Protein AF-A0A6A6KP51-F1 (afdb_monomer_lite)

Sequence (217 aa):
MGTLPYLYSFKAHRSICTELMKLVDRIGRVFPEIEAARPRCASGIQALCLLNGTIEKARQILRYCCESSKLYLVITGDVIISRCQRSRNNFEQSLGQIQTMVPTMLAAEISQIIDDLNAATFMLDSSDEEAVAAPRLHITSPKAILIEKRSIKKLLDKVGDTDPTKKKILKYFLYLLKKYGDLIMEEQIENPKAEHEGSVARTTLPILLYIANLLKK

Radius of gyration: 22.18 Å; chains: 1; bounding box: 58×43×57 Å

Organism: Hevea brasiliensis (NCBI:txid3981)

pLDDT: mean 79.37, std 20.01, range [30.84, 98.19]

Foldseek 3Di:
DPPPPDPLPFLDLCLLLVLLVVLLNLLVVLLVVLVVQCLPDPLSVVLSVLLVVLSVQSVVLSVCRRLAFSLVCLLCLVVSLVSSLVSLVSLLVSLVSSLVRGDVVSNVSSVVSNVSSVVRDRDDDCVSVDDQVQVVSPCLDLVSLVVNLVSLVVVLVVCPPVDVPSNVVSVVSNVLSVVQVCVSVVVVVPDDDDDDDDDDPDPDRPSSVVSSVVSVD

Secondary structure (DSSP, 8-state):
----------SS-HHHHHHHHHHHHHHHHHHHHHHHH---SHHHHHHHHHHHHHHHHHHHHHHHHHHS-HHHHHHTHHHHHHHHHHHHHHHHHHHHHHHTTS-HHHHHHHHHHHHHHHH------GGGTSS-HHHHT---SHHHHHHHHHHHHHHHHHHTTS-HHHHHHHHHHHHHHHHTTTHHHHHHHS---------------HHHHHHHHHTT-

Structure (mmCIF, N/CA/C/O backbone):
data_AF-A0A6A6KP51-F1
#
_entry.id   AF-A0A6A6KP51-F1
#
loop_
_atom_site.group_PDB
_atom_site.id
_atom_site.type_symbol
_atom_site.label_atom_id
_atom_site.label_alt_id
_atom_site.label_comp_id
_atom_site.label_asym_id
_atom_site.label_entity_id
_atom_site.label_seq_id
_atom_site.pdbx_PDB_ins_code
_atom_site.Cartn_x
_atom_site.Cartn_y
_atom_site.Cartn_z
_atom_site.occupancy
_atom_site.B_iso_or_equiv
_atom_site.auth_seq_id
_atom_site.auth_comp_id
_atom_site.auth_asym_id
_atom_site.auth_atom_id
_atom_site.pdbx_PDB_model_num
ATOM 1 N N . MET A 1 1 ? 20.262 -7.664 -2.019 1.00 35.50 1 MET A N 1
ATOM 2 C CA . MET A 1 1 ? 19.610 -8.849 -1.419 1.00 35.50 1 MET A CA 1
ATOM 3 C C . MET A 1 1 ? 18.601 -8.390 -0.387 1.00 35.50 1 MET A C 1
ATOM 5 O O . MET A 1 1 ? 18.967 -7.692 0.546 1.00 35.50 1 MET A O 1
ATOM 9 N N . GLY A 1 2 ? 17.343 -8.752 -0.597 1.00 37.47 2 GLY A N 1
ATOM 10 C CA . GLY A 1 2 ? 16.220 -8.445 0.279 1.00 37.47 2 GLY A CA 1
ATOM 11 C C . GLY A 1 2 ? 14.986 -9.122 -0.296 1.00 37.47 2 GLY A C 1
ATOM 12 O O . GLY A 1 2 ? 14.074 -8.452 -0.766 1.00 37.47 2 GLY A O 1
ATOM 13 N N . THR A 1 3 ? 15.003 -10.455 -0.357 1.00 38.66 3 THR A N 1
ATOM 14 C CA . THR A 1 3 ? 13.766 -11.233 -0.459 1.00 38.66 3 THR A CA 1
ATOM 15 C C . THR A 1 3 ? 12.881 -10.780 0.690 1.00 38.66 3 THR A C 1
ATOM 17 O O . THR A 1 3 ? 13.350 -10.747 1.819 1.00 38.66 3 THR A O 1
ATOM 20 N N . LEU A 1 4 ? 11.660 -10.335 0.400 1.00 43.16 4 LEU A N 1
ATOM 21 C CA . LEU A 1 4 ? 10.717 -9.778 1.368 1.00 43.16 4 LEU A CA 1
ATOM 22 C C . LEU A 1 4 ? 9.972 -10.964 2.007 1.00 43.16 4 LEU A C 1
ATOM 24 O O . LEU A 1 4 ? 9.004 -11.443 1.421 1.00 43.16 4 LEU A O 1
ATOM 28 N N . PRO A 1 5 ? 10.387 -11.512 3.168 1.00 46.78 5 PRO A N 1
ATOM 29 C CA . PRO A 1 5 ? 9.709 -12.633 3.785 1.00 46.78 5 PRO A CA 1
ATOM 30 C C . PRO A 1 5 ? 8.848 -12.021 4.885 1.00 46.78 5 PRO A C 1
ATOM 32 O O . PRO A 1 5 ? 9.126 -12.148 6.075 1.00 46.78 5 PRO A O 1
ATOM 35 N N . TYR A 1 6 ? 7.856 -11.235 4.488 1.00 49.50 6 TYR A N 1
ATOM 36 C CA . TYR A 1 6 ? 6.806 -10.842 5.407 1.00 49.50 6 TYR A CA 1
ATOM 37 C C . TYR A 1 6 ? 5.499 -11.170 4.718 1.00 49.50 6 TYR A C 1
ATOM 39 O O . TYR A 1 6 ? 5.037 -10.441 3.847 1.00 49.50 6 TYR A O 1
ATOM 47 N N . LEU A 1 7 ? 4.923 -12.309 5.104 1.00 55.25 7 LEU A N 1
ATOM 48 C CA . LEU A 1 7 ? 3.505 -12.562 4.915 1.00 55.25 7 LEU A CA 1
ATOM 49 C C . LEU A 1 7 ? 2.767 -11.415 5.607 1.00 55.25 7 LEU A C 1
ATOM 51 O O . LEU A 1 7 ? 2.548 -11.433 6.820 1.00 55.25 7 LEU A O 1
ATOM 55 N N . TYR A 1 8 ? 2.458 -10.366 4.850 1.00 62.47 8 TYR A N 1
ATOM 56 C CA . TYR A 1 8 ? 1.646 -9.274 5.340 1.00 62.47 8 TYR A CA 1
ATOM 57 C C . TYR A 1 8 ? 0.264 -9.845 5.674 1.00 62.47 8 TYR A C 1
ATOM 59 O O . TYR A 1 8 ? -0.546 -10.151 4.801 1.00 62.47 8 TYR A O 1
ATOM 67 N N . SER A 1 9 ? -0.009 -10.015 6.965 1.00 72.50 9 SER A N 1
ATOM 68 C CA . SER A 1 9 ? -1.354 -10.307 7.452 1.00 72.50 9 SER A CA 1
ATOM 69 C C . SER A 1 9 ? -2.109 -8.985 7.570 1.00 72.50 9 SER A C 1
ATOM 71 O O . SER A 1 9 ? -2.097 -8.344 8.625 1.00 72.50 9 SER A O 1
ATOM 73 N N . PHE A 1 10 ? -2.718 -8.531 6.473 1.00 76.19 10 PHE A N 1
ATOM 74 C CA . PHE A 1 10 ? -3.477 -7.279 6.449 1.00 76.19 10 PHE A CA 1
ATOM 75 C C . PHE A 1 10 ? -4.728 -7.374 7.329 1.00 76.19 10 PHE A C 1
ATOM 77 O O . PHE A 1 10 ? -5.531 -8.298 7.195 1.00 76.19 10 PHE A O 1
ATOM 84 N N . LYS A 1 11 ? -4.887 -6.414 8.249 1.00 73.06 11 LYS A N 1
ATOM 85 C CA . LYS A 1 11 ? -6.000 -6.390 9.216 1.00 73.06 11 LYS A CA 1
ATOM 86 C C . LYS A 1 11 ? -7.299 -5.835 8.623 1.00 73.06 11 LYS A C 1
ATOM 88 O O . LYS A 1 11 ? -8.372 -6.168 9.120 1.00 73.06 11 LYS A O 1
ATOM 93 N N . ALA A 1 12 ? -7.186 -4.979 7.610 1.00 74.88 12 ALA A N 1
ATOM 94 C CA . ALA A 1 12 ? -8.263 -4.346 6.847 1.00 74.88 12 ALA A CA 1
ATOM 95 C C . ALA A 1 12 ? -7.765 -4.081 5.413 1.00 74.88 12 ALA A C 1
ATOM 97 O O . ALA A 1 12 ? -6.558 -4.177 5.171 1.00 74.88 12 ALA A O 1
ATOM 98 N N . HIS A 1 13 ? -8.673 -3.750 4.487 1.00 79.81 13 HIS A N 1
ATOM 99 C CA . HIS A 1 13 ? -8.346 -3.369 3.100 1.00 79.81 13 HIS A CA 1
ATOM 100 C C . HIS A 1 13 ? -7.510 -4.419 2.356 1.00 79.81 13 HIS A C 1
ATOM 102 O O . HIS A 1 13 ? -6.554 -4.092 1.651 1.00 79.81 13 HIS A O 1
ATOM 108 N N . ARG A 1 14 ? -7.820 -5.707 2.570 1.00 82.88 14 ARG A N 1
ATOM 109 C CA . ARG A 1 14 ? -6.988 -6.826 2.101 1.00 82.88 14 ARG A CA 1
ATOM 110 C C . ARG A 1 14 ? -6.831 -6.833 0.583 1.00 82.88 14 ARG A C 1
ATOM 112 O O . ARG A 1 14 ? -5.722 -7.103 0.132 1.00 82.88 14 ARG A O 1
ATOM 119 N N . SER A 1 15 ? -7.892 -6.547 -0.172 1.00 85.19 15 SER A N 1
ATOM 120 C CA . SER A 1 15 ? -7.864 -6.480 -1.639 1.00 85.19 15 SER A CA 1
ATOM 121 C C . SER A 1 15 ? -6.833 -5.450 -2.110 1.00 85.19 15 SER A C 1
ATOM 123 O O . SER A 1 15 ? -5.801 -5.824 -2.665 1.00 85.19 15 SER A O 1
ATOM 125 N N . ILE A 1 16 ? -7.030 -4.182 -1.741 1.00 88.81 16 ILE A N 1
ATOM 126 C CA . ILE A 1 16 ? -6.136 -3.051 -2.048 1.00 88.81 16 ILE A CA 1
ATOM 127 C C . ILE A 1 16 ? -4.687 -3.346 -1.635 1.00 88.81 16 ILE A C 1
ATOM 129 O O . ILE A 1 16 ? -3.756 -3.135 -2.414 1.00 88.81 16 ILE A O 1
ATOM 133 N N . CYS A 1 17 ? -4.473 -3.830 -0.407 1.00 90.06 17 CYS A N 1
ATOM 134 C CA . CYS A 1 17 ? -3.125 -4.064 0.107 1.00 90.06 17 CYS A CA 1
ATOM 135 C C . CYS A 1 17 ? -2.423 -5.226 -0.605 1.00 90.06 17 CYS A C 1
ATOM 137 O O . CYS A 1 17 ? -1.216 -5.165 -0.833 1.00 90.06 17 CYS A O 1
ATOM 139 N N . THR A 1 18 ? -3.164 -6.273 -0.973 1.00 89.94 18 THR A N 1
ATOM 140 C CA . THR A 1 18 ? -2.618 -7.418 -1.710 1.00 89.94 18 THR A CA 1
ATOM 141 C C . THR A 1 18 ? -2.239 -7.014 -3.131 1.00 89.94 18 THR A C 1
ATOM 143 O O . THR A 1 18 ? -1.166 -7.393 -3.593 1.00 89.94 18 THR A O 1
ATOM 146 N N . GLU A 1 19 ? -3.064 -6.206 -3.799 1.00 92.19 19 GLU A N 1
ATOM 147 C CA . GLU A 1 19 ? -2.748 -5.690 -5.136 1.00 92.19 19 GLU A CA 1
ATOM 148 C C . GLU A 1 19 ? -1.506 -4.792 -5.121 1.00 92.19 19 GLU A C 1
ATOM 150 O O . GLU A 1 19 ? -0.565 -5.030 -5.881 1.00 92.19 19 GLU A O 1
ATOM 155 N N . LEU A 1 20 ? -1.417 -3.836 -4.185 1.00 94.38 20 LEU A N 1
ATOM 156 C CA . LEU A 1 20 ? -0.213 -3.007 -4.051 1.00 94.38 20 LEU A CA 1
ATOM 157 C C . LEU A 1 20 ? 1.032 -3.858 -3.750 1.00 94.38 20 LEU A C 1
ATOM 159 O O . LEU A 1 20 ? 2.098 -3.596 -4.300 1.00 94.38 20 LEU A O 1
ATOM 163 N N . MET A 1 21 ? 0.912 -4.878 -2.897 1.00 93.88 21 MET A N 1
ATOM 164 C CA . MET A 1 21 ? 2.021 -5.775 -2.558 1.00 93.88 21 MET A CA 1
ATOM 165 C C . MET A 1 21 ? 2.546 -6.527 -3.783 1.00 93.88 21 MET A C 1
ATOM 167 O O . MET A 1 21 ? 3.752 -6.516 -4.015 1.00 93.88 21 MET A O 1
ATOM 171 N N . LYS A 1 22 ? 1.662 -7.107 -4.607 1.00 93.56 22 LYS A N 1
ATOM 172 C CA . LYS A 1 22 ? 2.059 -7.804 -5.844 1.00 93.56 22 LYS A CA 1
ATOM 173 C C . LYS A 1 22 ? 2.843 -6.890 -6.785 1.00 93.56 22 LYS A C 1
ATOM 175 O O . LYS A 1 22 ? 3.882 -7.300 -7.302 1.00 93.56 22 LYS A O 1
ATOM 180 N N . LEU A 1 23 ? 2.369 -5.656 -6.973 1.00 94.81 23 LEU A N 1
ATOM 181 C CA . LEU A 1 23 ? 3.030 -4.653 -7.810 1.00 94.81 23 LEU A CA 1
ATOM 182 C C . LEU A 1 23 ? 4.407 -4.277 -7.252 1.00 94.81 23 LEU A C 1
ATOM 184 O O . LEU A 1 23 ? 5.396 -4.305 -7.980 1.00 94.81 23 LEU A O 1
ATOM 188 N N . VAL A 1 24 ? 4.492 -3.985 -5.950 1.00 96.19 24 VAL A N 1
ATOM 189 C CA . VAL A 1 24 ? 5.754 -3.647 -5.270 1.00 96.19 24 VAL A CA 1
ATOM 190 C C . VAL A 1 24 ? 6.760 -4.792 -5.356 1.00 96.19 24 VAL A C 1
ATOM 192 O O . VAL A 1 24 ? 7.939 -4.547 -5.612 1.00 96.19 24 VAL A O 1
ATOM 195 N N . ASP A 1 25 ? 6.314 -6.032 -5.172 1.00 94.75 25 ASP A N 1
ATOM 196 C CA . ASP A 1 25 ? 7.170 -7.212 -5.268 1.00 94.75 25 ASP A CA 1
ATOM 197 C C . ASP A 1 25 ? 7.657 -7.436 -6.701 1.00 94.75 25 ASP A C 1
ATOM 199 O O . ASP A 1 25 ? 8.829 -7.753 -6.908 1.00 94.75 25 ASP A O 1
ATOM 203 N N . ARG A 1 26 ? 6.781 -7.251 -7.698 1.00 95.88 26 ARG A N 1
ATOM 204 C CA . ARG A 1 26 ? 7.144 -7.364 -9.116 1.00 95.88 26 ARG A CA 1
ATOM 205 C C . ARG A 1 26 ? 8.167 -6.299 -9.507 1.00 95.88 26 ARG A C 1
ATOM 207 O O . ARG A 1 26 ? 9.228 -6.647 -10.013 1.00 95.88 26 ARG A O 1
ATOM 214 N N . ILE A 1 27 ? 7.904 -5.033 -9.190 1.00 96.75 27 ILE A N 1
ATOM 215 C CA . ILE A 1 27 ? 8.822 -3.916 -9.457 1.00 96.75 27 ILE A CA 1
ATOM 216 C C . ILE A 1 27 ? 10.150 -4.116 -8.718 1.00 96.75 27 ILE A C 1
ATOM 218 O O . ILE A 1 27 ? 11.218 -3.921 -9.293 1.00 96.75 27 ILE A O 1
ATOM 222 N N . GLY A 1 28 ? 10.104 -4.551 -7.457 1.00 95.88 28 GLY A N 1
ATOM 223 C CA . GLY A 1 28 ? 11.298 -4.807 -6.655 1.00 95.88 28 GLY A CA 1
ATOM 224 C C . GLY A 1 28 ? 12.188 -5.925 -7.204 1.00 95.88 28 GLY A C 1
ATOM 225 O O . GLY A 1 28 ? 13.397 -5.877 -6.988 1.00 95.88 28 GLY A O 1
ATOM 226 N N . ARG A 1 29 ? 11.620 -6.908 -7.920 1.00 94.94 29 ARG A N 1
ATOM 227 C CA . ARG A 1 29 ? 12.391 -7.955 -8.614 1.00 94.94 29 ARG A CA 1
ATOM 228 C C . ARG A 1 29 ? 13.103 -7.437 -9.861 1.00 94.94 29 ARG A C 1
ATOM 230 O O . ARG A 1 29 ? 14.234 -7.842 -10.081 1.00 94.94 29 ARG A O 1
ATOM 237 N N . VAL A 1 30 ? 12.474 -6.534 -10.613 1.00 95.25 30 VAL A N 1
ATOM 238 C CA . VAL A 1 30 ? 13.023 -5.967 -11.862 1.00 95.25 30 VAL A CA 1
ATOM 239 C C . VAL A 1 30 ? 13.991 -4.806 -11.597 1.00 95.25 30 VAL A C 1
ATOM 241 O O . VAL A 1 30 ? 14.879 -4.522 -12.398 1.00 95.25 30 VAL A O 1
ATOM 244 N N . PHE A 1 31 ? 13.880 -4.149 -10.439 1.00 95.44 31 PHE A N 1
ATOM 245 C CA . PHE A 1 31 ? 14.715 -3.002 -10.073 1.00 95.44 31 PHE A CA 1
ATOM 246 C C . PHE A 1 31 ? 16.237 -3.221 -10.245 1.00 95.44 31 PHE A C 1
ATOM 248 O O . PHE A 1 31 ? 16.875 -2.340 -10.821 1.00 95.44 31 PHE A O 1
ATOM 255 N N . PRO A 1 32 ? 16.848 -4.352 -9.826 1.00 95.12 32 PRO A N 1
ATOM 256 C CA . PRO A 1 32 ? 18.283 -4.581 -10.018 1.00 95.12 32 PRO A CA 1
ATOM 257 C C . PRO A 1 32 ? 18.705 -4.626 -11.492 1.00 95.12 32 PRO A C 1
ATOM 259 O O . PRO A 1 32 ? 19.808 -4.203 -11.827 1.00 95.12 32 PRO A O 1
ATOM 262 N N . GLU A 1 33 ? 17.837 -5.112 -12.380 1.00 94.62 33 GLU A N 1
ATOM 263 C CA . GLU A 1 33 ? 18.102 -5.168 -13.823 1.00 94.62 33 GLU A CA 1
ATOM 264 C C . GLU A 1 33 ? 18.034 -3.771 -14.444 1.00 94.62 33 GLU A C 1
ATOM 266 O O . GLU A 1 33 ? 18.892 -3.397 -15.245 1.00 94.62 33 GLU A O 1
ATOM 271 N N . ILE A 1 34 ? 17.078 -2.953 -13.994 1.00 93.31 34 ILE A N 1
ATOM 272 C CA . ILE A 1 34 ? 16.993 -1.530 -14.346 1.00 93.31 34 ILE A CA 1
ATOM 273 C C . ILE A 1 34 ? 18.242 -0.778 -13.875 1.00 93.31 34 ILE A C 1
ATOM 275 O O . ILE A 1 34 ? 18.823 0.007 -14.627 1.00 93.31 34 ILE A O 1
ATOM 279 N N . GLU A 1 35 ? 18.680 -1.021 -12.642 1.00 91.56 35 GLU A N 1
ATOM 280 C CA . GLU A 1 35 ? 19.890 -0.416 -12.088 1.00 91.56 35 GLU A CA 1
ATOM 281 C C . GLU A 1 35 ? 21.141 -0.841 -12.878 1.00 91.56 35 GLU A C 1
ATOM 283 O O . GLU A 1 35 ? 21.985 -0.003 -13.218 1.00 91.56 35 GLU A O 1
ATOM 288 N N . ALA A 1 36 ? 21.230 -2.121 -13.254 1.00 91.06 36 ALA A N 1
ATOM 289 C CA . ALA A 1 36 ? 22.315 -2.665 -14.067 1.00 91.06 36 ALA A CA 1
ATOM 290 C C . ALA A 1 36 ? 22.344 -2.091 -15.494 1.00 91.06 36 ALA A C 1
ATOM 292 O O . ALA A 1 36 ? 23.432 -1.864 -16.033 1.00 91.06 36 ALA A O 1
ATOM 293 N N . ALA A 1 37 ? 21.181 -1.787 -16.081 1.00 88.88 37 ALA A N 1
ATOM 294 C CA . ALA A 1 37 ? 21.073 -1.126 -17.382 1.00 88.88 37 ALA A CA 1
ATOM 295 C C . ALA A 1 37 ? 21.633 0.311 -17.376 1.00 88.88 37 ALA A C 1
ATOM 297 O O . ALA A 1 37 ? 21.930 0.853 -18.438 1.00 88.88 37 ALA A O 1
ATOM 298 N N . ARG A 1 38 ? 21.840 0.904 -16.188 1.00 77.31 38 ARG A N 1
ATOM 299 C CA . ARG A 1 38 ? 22.437 2.230 -15.957 1.00 77.31 38 ARG A CA 1
ATOM 300 C C . ARG A 1 38 ? 21.869 3.318 -16.888 1.00 77.31 38 ARG A C 1
ATOM 302 O O . ARG A 1 38 ? 22.559 3.730 -17.822 1.00 77.31 38 ARG A O 1
ATOM 309 N N . PRO A 1 39 ? 20.689 3.889 -16.593 1.00 72.88 39 PRO A N 1
ATOM 310 C CA . PRO A 1 39 ? 20.203 5.113 -17.235 1.00 72.88 39 PRO A CA 1
ATOM 311 C C . PRO A 1 39 ? 21.110 6.315 -16.865 1.00 72.88 39 PRO A C 1
ATOM 313 O O . PRO A 1 39 ? 20.803 7.086 -15.963 1.00 72.88 39 PRO A O 1
ATOM 316 N N . ARG A 1 40 ? 22.300 6.449 -17.479 1.00 78.19 40 ARG A N 1
ATOM 317 C CA . ARG A 1 40 ? 23.392 7.354 -17.024 1.00 78.19 40 ARG A CA 1
ATOM 318 C C . ARG A 1 40 ? 23.156 8.851 -17.266 1.00 78.19 40 ARG A C 1
ATOM 320 O O . ARG A 1 40 ? 24.045 9.654 -16.994 1.00 78.19 40 ARG A O 1
ATOM 327 N N . CYS A 1 41 ? 22.005 9.245 -17.798 1.00 84.50 41 CYS A N 1
ATOM 328 C CA . CYS A 1 41 ? 21.638 10.653 -17.927 1.00 84.50 41 CYS A CA 1
ATOM 329 C C . CYS A 1 41 ? 21.034 11.182 -16.615 1.00 84.50 41 CYS A C 1
ATOM 331 O O . CYS A 1 41 ? 20.521 10.417 -15.800 1.00 84.50 41 CYS A O 1
ATOM 333 N N . ALA A 1 42 ? 21.072 12.501 -16.402 1.00 87.69 42 ALA A N 1
ATOM 334 C CA . ALA A 1 42 ? 20.541 13.114 -15.180 1.00 87.69 42 ALA A CA 1
ATOM 335 C C . ALA A 1 42 ? 19.054 12.776 -14.947 1.00 87.69 42 ALA A C 1
ATOM 337 O O . ALA A 1 42 ? 18.662 12.460 -13.825 1.00 87.69 42 ALA A O 1
ATOM 338 N N . SER A 1 43 ? 18.249 12.766 -16.016 1.00 89.00 43 SER A N 1
ATOM 339 C CA . SER A 1 43 ? 16.840 12.354 -15.977 1.00 89.00 43 SER A CA 1
ATOM 340 C C . SER A 1 43 ? 16.672 10.872 -15.633 1.00 89.00 43 SER A C 1
ATOM 342 O O . SER A 1 43 ? 15.809 10.531 -14.831 1.00 89.00 43 SER A O 1
ATOM 344 N N . GLY A 1 44 ? 17.523 9.998 -16.173 1.00 90.00 44 GLY A N 1
ATOM 345 C CA . GLY A 1 44 ? 17.519 8.566 -15.877 1.00 90.00 44 GLY A CA 1
ATOM 346 C C . GLY A 1 44 ? 17.862 8.258 -14.419 1.00 90.00 44 GLY A C 1
ATOM 347 O O . GLY A 1 44 ? 17.157 7.489 -13.765 1.00 90.00 44 GLY A O 1
ATOM 348 N N . ILE A 1 45 ? 18.883 8.921 -13.867 1.00 91.06 45 ILE A N 1
ATOM 349 C CA . ILE A 1 45 ? 19.244 8.812 -12.444 1.00 91.06 45 ILE A CA 1
ATOM 350 C C . ILE A 1 45 ? 18.092 9.309 -11.562 1.00 91.06 45 ILE A C 1
ATOM 352 O O . ILE A 1 45 ? 17.741 8.661 -10.575 1.00 91.06 45 ILE A O 1
ATOM 356 N N . GLN A 1 46 ? 17.470 10.435 -11.921 1.00 93.12 46 GLN A N 1
ATOM 357 C CA . GLN A 1 46 ? 16.326 10.972 -11.187 1.00 93.12 46 GLN A CA 1
ATOM 358 C C . GLN A 1 46 ? 15.133 10.006 -11.201 1.00 93.12 46 GLN A C 1
ATOM 360 O O . GLN A 1 46 ? 14.532 9.776 -10.149 1.00 93.12 46 GLN A O 1
ATOM 365 N N . ALA A 1 47 ? 14.816 9.414 -12.355 1.00 95.12 47 ALA A N 1
ATOM 366 C CA . ALA A 1 47 ? 13.737 8.440 -12.493 1.00 95.12 47 ALA A CA 1
ATOM 367 C C . ALA A 1 47 ? 14.004 7.175 -11.663 1.00 95.12 47 ALA A C 1
ATOM 369 O O . ALA A 1 47 ? 13.107 6.697 -10.968 1.00 95.12 47 ALA A O 1
ATOM 370 N N . LEU A 1 48 ? 15.248 6.683 -11.648 1.00 94.31 48 LEU A N 1
ATOM 371 C CA . LEU A 1 48 ? 15.649 5.527 -10.843 1.00 94.31 48 LEU A CA 1
ATOM 372 C C . LEU A 1 48 ? 15.541 5.805 -9.334 1.00 94.31 48 LEU A C 1
ATOM 374 O O . LEU A 1 48 ? 14.994 4.994 -8.582 1.00 94.31 48 LEU A O 1
ATOM 378 N N . CYS A 1 49 ? 15.998 6.978 -8.888 1.00 94.31 49 CYS A N 1
ATOM 379 C CA . CYS A 1 49 ? 15.849 7.427 -7.502 1.00 94.31 49 CYS A CA 1
ATOM 380 C C . CYS A 1 49 ? 14.373 7.564 -7.102 1.00 94.31 49 CYS A C 1
ATOM 382 O O . CYS A 1 49 ? 13.986 7.146 -6.006 1.00 94.31 49 CYS A O 1
ATOM 384 N N . LEU A 1 50 ? 13.540 8.124 -7.985 1.00 96.00 50 LEU A N 1
ATOM 385 C CA . LEU A 1 50 ? 12.100 8.247 -7.768 1.00 96.00 50 LEU A CA 1
ATOM 386 C C . LEU A 1 50 ? 11.429 6.873 -7.663 1.00 96.00 50 LEU A C 1
ATOM 388 O O . LEU A 1 50 ? 10.613 6.668 -6.760 1.00 96.00 50 LEU A O 1
ATOM 392 N N . LEU A 1 51 ? 11.798 5.931 -8.534 1.00 97.38 51 LEU A N 1
ATOM 393 C CA . LEU A 1 51 ? 11.303 4.558 -8.506 1.00 97.38 51 LEU A CA 1
ATOM 394 C C . LEU A 1 51 ? 11.622 3.900 -7.159 1.00 97.38 51 LEU A C 1
ATOM 396 O O . LEU A 1 51 ? 10.707 3.460 -6.462 1.00 97.38 51 LEU A O 1
ATOM 400 N N . ASN A 1 52 ? 12.889 3.924 -6.734 1.00 96.31 52 ASN A N 1
ATOM 401 C CA . ASN A 1 52 ? 13.310 3.339 -5.459 1.00 96.31 52 ASN A CA 1
ATOM 402 C C . ASN A 1 52 ? 12.605 3.992 -4.257 1.00 96.31 52 ASN A C 1
ATOM 404 O O . ASN A 1 52 ? 12.069 3.314 -3.380 1.00 96.31 52 ASN A O 1
ATOM 408 N N . GLY A 1 53 ? 12.521 5.326 -4.241 1.00 97.44 53 GLY A N 1
ATOM 409 C CA . GLY A 1 53 ? 11.786 6.051 -3.205 1.00 97.44 53 GLY A CA 1
ATOM 410 C C . GLY A 1 53 ? 10.294 5.698 -3.171 1.00 97.44 53 GLY A C 1
ATOM 411 O O . GLY A 1 53 ? 9.684 5.688 -2.100 1.00 97.44 53 GLY A O 1
ATOM 412 N N . THR A 1 54 ? 9.698 5.380 -4.321 1.00 98.19 54 THR A N 1
ATOM 413 C CA . THR A 1 54 ? 8.296 4.950 -4.421 1.00 98.19 54 THR A CA 1
ATOM 414 C C . THR A 1 54 ? 8.108 3.517 -3.922 1.00 98.19 54 THR A C 1
ATOM 416 O O . THR A 1 54 ? 7.145 3.275 -3.192 1.00 98.19 54 THR A O 1
ATOM 419 N N . ILE A 1 55 ? 9.048 2.603 -4.203 1.00 97.44 55 ILE A N 1
ATOM 420 C CA . ILE A 1 55 ? 9.082 1.245 -3.622 1.00 97.44 55 ILE A CA 1
ATOM 421 C C . ILE A 1 55 ? 9.073 1.334 -2.092 1.00 97.44 55 ILE A C 1
ATOM 423 O O . ILE A 1 55 ? 8.220 0.731 -1.436 1.00 97.44 55 ILE A O 1
ATOM 427 N N . GLU A 1 56 ? 9.965 2.139 -1.513 1.00 97.00 56 GLU A N 1
ATOM 428 C CA . GLU A 1 56 ? 10.066 2.283 -0.058 1.00 97.00 56 GLU A CA 1
ATOM 429 C C . GLU A 1 56 ? 8.813 2.915 0.562 1.00 97.00 56 GLU A C 1
ATOM 431 O O . GLU A 1 56 ? 8.301 2.426 1.574 1.00 97.00 56 GLU A O 1
ATOM 436 N N . LYS A 1 57 ? 8.241 3.948 -0.068 1.00 96.75 57 LYS A N 1
ATOM 437 C CA . LYS A 1 57 ? 6.963 4.539 0.370 1.00 96.75 57 LYS A CA 1
ATOM 438 C C . LYS A 1 57 ? 5.815 3.529 0.312 1.00 96.75 57 LYS A C 1
ATOM 440 O O . LYS A 1 57 ? 5.024 3.453 1.252 1.00 96.75 57 LYS A O 1
ATOM 445 N N . ALA A 1 58 ? 5.729 2.727 -0.747 1.00 96.62 58 ALA A N 1
ATOM 446 C CA . ALA A 1 58 ? 4.699 1.702 -0.876 1.00 96.62 58 ALA A CA 1
ATOM 447 C C . ALA A 1 58 ? 4.851 0.610 0.198 1.00 96.62 58 ALA A C 1
ATOM 449 O O . ALA A 1 58 ? 3.876 0.254 0.862 1.00 96.62 58 ALA A O 1
ATOM 450 N N . ARG A 1 59 ? 6.081 0.163 0.484 1.00 95.44 59 ARG A N 1
ATOM 451 C CA . ARG A 1 59 ? 6.372 -0.757 1.601 1.00 95.44 59 ARG A CA 1
ATOM 452 C C . ARG A 1 59 ? 5.956 -0.186 2.956 1.00 95.44 59 ARG A C 1
ATOM 454 O O . ARG A 1 59 ? 5.446 -0.926 3.802 1.00 95.44 59 ARG A O 1
ATOM 461 N N . GLN A 1 60 ? 6.136 1.118 3.171 1.00 94.88 60 GLN A N 1
ATOM 462 C CA . GLN A 1 60 ? 5.666 1.796 4.383 1.00 94.88 60 GLN A CA 1
ATOM 463 C C . GLN A 1 60 ? 4.135 1.795 4.488 1.00 94.88 60 GLN A C 1
ATOM 465 O O . GLN A 1 60 ? 3.616 1.546 5.577 1.00 94.88 60 GLN A O 1
ATOM 470 N N . ILE A 1 61 ? 3.411 2.006 3.381 1.00 93.69 61 ILE A N 1
ATOM 471 C CA . ILE A 1 61 ? 1.941 1.895 3.341 1.00 93.69 61 ILE A CA 1
ATOM 472 C C . ILE A 1 61 ? 1.504 0.473 3.722 1.00 93.69 61 ILE A C 1
ATOM 474 O O . ILE A 1 61 ? 0.667 0.310 4.611 1.00 93.69 61 ILE A O 1
ATOM 478 N N . LEU A 1 62 ? 2.111 -0.557 3.125 1.00 93.88 62 LEU A N 1
ATOM 479 C CA . LEU A 1 62 ? 1.792 -1.960 3.427 1.00 93.88 62 LEU A CA 1
ATOM 480 C C . LEU A 1 62 ? 2.057 -2.296 4.902 1.00 93.88 62 LEU A C 1
ATOM 482 O O . LEU A 1 62 ? 1.211 -2.878 5.583 1.00 93.88 62 LEU A O 1
ATOM 486 N N . ARG A 1 63 ? 3.200 -1.853 5.444 1.00 91.50 63 ARG A N 1
ATOM 487 C CA . ARG A 1 63 ? 3.535 -2.034 6.867 1.00 91.50 63 ARG A CA 1
ATOM 488 C C . ARG A 1 63 ? 2.540 -1.320 7.775 1.00 91.50 63 ARG A C 1
ATOM 490 O O . ARG A 1 63 ? 2.125 -1.880 8.790 1.00 91.50 63 ARG A O 1
ATOM 497 N N . TYR A 1 64 ? 2.121 -0.113 7.404 1.00 91.12 64 TYR A N 1
ATOM 498 C CA . TYR A 1 64 ? 1.103 0.634 8.134 1.00 91.12 64 TYR A CA 1
ATOM 499 C C . TYR A 1 64 ? -0.227 -0.133 8.205 1.00 91.12 64 TYR A C 1
ATOM 501 O O . TYR A 1 64 ? -0.801 -0.253 9.289 1.00 91.12 64 TYR A O 1
ATOM 509 N N . CYS A 1 65 ? -0.665 -0.727 7.093 1.00 89.69 65 CYS A N 1
ATOM 510 C CA . CYS A 1 65 ? -1.900 -1.516 7.022 1.00 89.69 65 CYS A CA 1
ATOM 511 C C . CYS A 1 65 ? -1.847 -2.823 7.839 1.00 89.69 65 CYS A C 1
ATOM 513 O O . CYS A 1 65 ? -2.885 -3.344 8.250 1.00 89.69 65 CYS A O 1
ATOM 515 N N . CYS A 1 66 ? -0.654 -3.338 8.144 1.00 87.94 66 CYS A N 1
ATOM 516 C CA . CYS A 1 66 ? -0.486 -4.473 9.057 1.00 87.94 66 CYS A CA 1
ATOM 517 C C . CYS A 1 66 ? -0.389 -4.065 10.526 1.00 87.94 66 CYS A C 1
ATOM 519 O O . CYS A 1 66 ? -0.942 -4.731 11.401 1.00 87.94 66 CYS A O 1
ATOM 521 N N . GLU A 1 67 ? 0.333 -2.992 10.834 1.00 87.19 67 GLU A N 1
ATOM 522 C CA . GLU A 1 67 ? 0.640 -2.654 12.224 1.00 87.19 67 GLU A CA 1
ATOM 523 C C . GLU A 1 67 ? -0.421 -1.787 12.900 1.00 87.19 67 GLU A C 1
ATOM 525 O O . GLU A 1 67 ? -0.529 -1.817 14.128 1.00 87.19 67 GLU A O 1
ATOM 530 N N . SER A 1 68 ? -1.197 -1.023 12.128 1.00 90.62 68 SER A N 1
ATOM 531 C CA . SER A 1 68 ? -2.187 -0.088 12.662 1.00 90.62 68 SER A CA 1
ATOM 532 C C . SER A 1 68 ? -3.354 -0.801 13.368 1.00 90.62 68 SER A C 1
ATOM 534 O O . SER A 1 68 ? -3.505 -2.028 13.330 1.00 90.62 68 SER A O 1
ATOM 536 N N . SER A 1 69 ? -4.160 -0.007 14.069 1.00 90.12 69 SER A N 1
ATOM 537 C CA . SER A 1 69 ? -5.435 -0.420 14.660 1.00 90.12 69 SER A CA 1
ATOM 538 C C . SER A 1 69 ? -6.428 -0.752 13.548 1.00 90.12 69 SER A C 1
ATOM 540 O O . SER A 1 69 ? -6.543 0.010 12.587 1.00 90.12 69 SER A O 1
ATOM 542 N N . LYS A 1 70 ? -7.154 -1.868 13.679 1.00 86.81 70 LYS A N 1
ATOM 543 C CA . LYS A 1 70 ? -8.175 -2.254 12.698 1.00 86.81 70 LYS A CA 1
ATOM 544 C C . LYS A 1 70 ? -9.291 -1.207 12.635 1.00 86.81 70 LYS A C 1
ATOM 546 O O . LYS A 1 70 ? -9.693 -0.831 11.540 1.00 86.81 70 LYS A O 1
ATOM 551 N N . LEU A 1 71 ? -9.708 -0.668 13.786 1.00 83.88 71 LEU A N 1
ATOM 552 C CA . LEU A 1 71 ? -10.679 0.432 13.867 1.00 83.88 71 LEU A CA 1
ATOM 553 C C . LEU A 1 71 ? -10.205 1.664 13.101 1.00 83.88 71 LEU A C 1
ATOM 555 O O . LEU A 1 71 ? -10.952 2.227 12.308 1.00 83.88 71 LEU A O 1
ATOM 559 N N . TYR A 1 72 ? -8.948 2.058 13.313 1.00 87.19 72 TYR A N 1
ATOM 560 C CA . TYR A 1 72 ? -8.390 3.225 12.645 1.00 87.19 72 TYR A CA 1
ATOM 561 C C . TYR A 1 72 ? -8.217 3.013 11.138 1.00 87.19 72 TYR A C 1
ATOM 563 O O . TYR A 1 72 ? -8.430 3.940 10.367 1.00 87.19 72 TYR A O 1
ATOM 571 N N . LEU A 1 73 ? -7.847 1.810 10.695 1.00 87.25 73 LEU A N 1
ATOM 572 C CA . LEU A 1 73 ? -7.727 1.522 9.265 1.00 87.25 73 LEU A CA 1
ATOM 573 C C . LEU A 1 73 ? -9.074 1.619 8.552 1.00 87.25 73 LEU A C 1
ATOM 575 O O . LEU A 1 73 ? -9.120 2.185 7.467 1.00 87.25 73 LEU A O 1
ATOM 579 N N . VAL A 1 74 ? -10.155 1.127 9.163 1.00 82.38 74 VAL A N 1
ATOM 580 C CA . VAL A 1 74 ? -11.492 1.184 8.553 1.00 82.38 74 VAL A CA 1
ATOM 581 C C . VAL A 1 74 ? -11.951 2.631 8.340 1.00 82.38 74 VAL A C 1
ATOM 583 O O . VAL A 1 74 ? -12.310 2.971 7.221 1.00 82.38 74 VAL A O 1
ATOM 586 N N . ILE A 1 75 ? -11.841 3.512 9.345 1.00 81.44 75 ILE A N 1
ATOM 587 C CA . ILE A 1 75 ? -12.231 4.932 9.185 1.00 81.44 75 ILE A CA 1
ATOM 588 C C . ILE A 1 75 ? -11.301 5.747 8.271 1.00 81.44 75 ILE A C 1
ATOM 590 O O . ILE A 1 75 ? -11.629 6.874 7.934 1.00 81.44 75 ILE A O 1
ATOM 594 N N . THR A 1 76 ? -10.113 5.234 7.938 1.00 85.94 76 THR A N 1
ATOM 595 C CA . THR A 1 76 ? -9.140 5.933 7.077 1.00 85.94 76 THR A CA 1
ATOM 596 C C . THR A 1 76 ? -8.937 5.215 5.744 1.00 85.94 76 THR A C 1
ATOM 598 O O . THR A 1 76 ? -7.886 5.356 5.115 1.00 85.94 76 THR A O 1
ATOM 601 N N . GLY A 1 77 ? -9.914 4.407 5.318 1.00 85.38 77 GLY A N 1
ATOM 602 C CA . GLY A 1 77 ? -9.826 3.612 4.092 1.00 85.38 77 GLY A CA 1
ATOM 603 C C . GLY A 1 77 ? -9.609 4.454 2.839 1.00 85.38 77 GLY A C 1
ATOM 604 O O . GLY A 1 77 ? -8.711 4.156 2.054 1.00 85.38 77 GLY A O 1
ATOM 605 N N . ASP A 1 78 ? -10.336 5.558 2.706 1.00 85.56 78 ASP A N 1
ATOM 606 C CA . ASP A 1 78 ? -10.193 6.558 1.641 1.00 85.56 78 ASP A CA 1
ATOM 607 C C . ASP A 1 78 ? -8.768 7.143 1.569 1.00 85.56 78 ASP A C 1
ATOM 609 O O . ASP A 1 78 ? -8.166 7.252 0.493 1.00 85.56 78 ASP A O 1
ATOM 613 N N . VAL A 1 79 ? -8.174 7.446 2.727 1.00 89.88 79 VAL A N 1
ATOM 614 C CA . VAL A 1 79 ? -6.799 7.946 2.832 1.00 89.88 79 VAL A CA 1
ATOM 615 C C . VAL A 1 79 ? -5.804 6.872 2.394 1.00 89.88 79 VAL A C 1
ATOM 617 O O . VAL A 1 79 ? -4.812 7.185 1.729 1.00 89.88 79 VAL A O 1
ATOM 620 N N . ILE A 1 80 ? -6.038 5.606 2.751 1.00 91.50 80 ILE A N 1
ATOM 621 C CA . ILE A 1 80 ? -5.195 4.484 2.316 1.00 91.50 80 ILE A CA 1
ATOM 622 C C . ILE A 1 80 ? -5.292 4.281 0.806 1.00 91.50 80 ILE A C 1
ATOM 624 O O . ILE A 1 80 ? -4.250 4.204 0.156 1.00 91.50 80 ILE A O 1
ATOM 628 N N . ILE A 1 81 ? -6.498 4.280 0.239 1.00 92.00 81 ILE A N 1
ATOM 629 C CA . ILE A 1 81 ? -6.710 4.194 -1.212 1.00 92.00 81 ILE A CA 1
ATOM 630 C C . ILE A 1 81 ? -5.956 5.306 -1.927 1.00 92.00 81 ILE A C 1
ATOM 632 O O . ILE A 1 81 ? -5.161 5.030 -2.823 1.00 92.00 81 ILE A O 1
ATOM 636 N N . SER A 1 82 ? -6.133 6.550 -1.481 1.00 94.25 82 SER A N 1
ATOM 637 C CA . SER A 1 82 ? -5.481 7.716 -2.080 1.00 94.25 82 SER A CA 1
ATOM 638 C C . SER A 1 82 ? -3.954 7.587 -2.062 1.00 94.25 82 SER A C 1
ATOM 640 O O . SER A 1 82 ? -3.268 7.971 -3.012 1.00 94.25 82 SER A O 1
ATOM 642 N N . ARG A 1 83 ? -3.391 7.007 -0.993 1.00 95.44 83 ARG A N 1
ATOM 643 C CA . ARG A 1 83 ? -1.951 6.722 -0.896 1.00 95.44 83 ARG A CA 1
ATOM 644 C C . ARG A 1 83 ? -1.515 5.617 -1.860 1.00 95.44 83 ARG A C 1
ATOM 646 O O . ARG A 1 83 ? -0.488 5.790 -2.513 1.00 95.44 83 ARG A O 1
ATOM 653 N N . CYS A 1 84 ? -2.277 4.530 -1.980 1.00 94.75 84 CYS A N 1
ATOM 654 C CA . CYS A 1 84 ? -2.003 3.446 -2.930 1.00 94.75 84 CYS A CA 1
ATOM 655 C C . CYS A 1 84 ? -2.068 3.939 -4.385 1.00 94.75 84 CYS A C 1
ATOM 657 O O . CYS A 1 84 ? -1.145 3.690 -5.158 1.00 94.75 84 CYS A O 1
ATOM 659 N N . GLN A 1 85 ? -3.097 4.715 -4.733 1.00 95.62 85 GLN A N 1
ATOM 660 C CA . GLN A 1 85 ? -3.255 5.329 -6.054 1.00 95.62 85 GLN A CA 1
ATOM 661 C C . GLN A 1 85 ? -2.107 6.294 -6.368 1.00 95.62 85 GLN A C 1
ATOM 663 O O . GLN A 1 85 ? -1.533 6.245 -7.453 1.00 95.62 85 GLN A O 1
ATOM 668 N N . ARG A 1 86 ? -1.696 7.128 -5.403 1.00 96.62 86 ARG A N 1
ATOM 669 C CA . ARG A 1 86 ? -0.521 7.995 -5.573 1.00 96.62 86 ARG A CA 1
ATOM 670 C C . ARG A 1 86 ? 0.755 7.182 -5.814 1.00 96.62 86 ARG A C 1
ATOM 672 O O . ARG A 1 86 ? 1.562 7.573 -6.652 1.00 96.62 86 ARG A O 1
ATOM 679 N N . SER A 1 87 ? 0.949 6.069 -5.104 1.00 97.19 87 SER A N 1
ATOM 680 C CA . SER A 1 87 ? 2.070 5.158 -5.362 1.00 97.19 87 SER A CA 1
ATOM 681 C C . SER A 1 87 ? 2.019 4.569 -6.772 1.00 97.19 87 SER A C 1
ATOM 683 O O . SER A 1 87 ? 3.044 4.598 -7.446 1.00 97.19 87 SER A O 1
ATOM 685 N N . ARG A 1 88 ? 0.849 4.115 -7.247 1.00 97.00 88 ARG A N 1
ATOM 686 C CA . ARG A 1 88 ? 0.660 3.633 -8.628 1.00 97.00 88 ARG A CA 1
ATOM 687 C C . ARG A 1 88 ? 1.085 4.681 -9.654 1.00 97.00 88 ARG A C 1
ATOM 689 O O . ARG A 1 88 ? 1.929 4.384 -10.488 1.00 97.00 88 ARG A O 1
ATOM 696 N N . ASN A 1 89 ? 0.567 5.902 -9.548 1.00 96.81 89 ASN A N 1
ATOM 697 C CA . ASN A 1 89 ? 0.856 6.960 -10.520 1.00 96.81 89 ASN A CA 1
ATOM 698 C C . ASN A 1 89 ? 2.357 7.320 -10.541 1.00 96.81 89 ASN A C 1
ATOM 700 O O . ASN A 1 89 ? 2.933 7.563 -11.596 1.00 96.81 89 ASN A O 1
ATOM 704 N N . ASN A 1 90 ? 3.022 7.311 -9.379 1.00 97.94 90 ASN A N 1
ATOM 705 C CA . ASN A 1 90 ? 4.470 7.535 -9.306 1.00 97.94 90 ASN A CA 1
ATOM 706 C C . ASN A 1 90 ? 5.273 6.378 -9.929 1.00 97.94 90 ASN A C 1
ATOM 708 O O . ASN A 1 90 ? 6.313 6.616 -10.549 1.00 97.94 90 ASN A O 1
ATOM 712 N N . PHE A 1 91 ? 4.818 5.131 -9.759 1.00 98.12 91 PHE A N 1
ATOM 713 C CA . PHE A 1 91 ? 5.426 3.982 -10.429 1.00 98.12 91 PHE A CA 1
ATOM 714 C C . PHE A 1 91 ? 5.289 4.099 -11.940 1.00 98.12 91 PHE A C 1
ATOM 716 O O . PHE A 1 91 ? 6.299 4.027 -12.627 1.00 98.12 91 PHE A O 1
ATOM 723 N N . GLU A 1 92 ? 4.083 4.355 -12.439 1.00 97.50 92 GLU A N 1
ATOM 724 C CA . GLU A 1 92 ? 3.810 4.546 -13.865 1.00 97.50 92 GLU A CA 1
ATOM 725 C C . GLU A 1 92 ? 4.701 5.643 -14.463 1.00 97.50 92 GLU A C 1
ATOM 727 O O . GLU A 1 92 ? 5.405 5.408 -15.443 1.00 97.50 92 GLU A O 1
ATOM 732 N N . GLN A 1 93 ? 4.761 6.812 -13.816 1.00 97.06 93 GLN A N 1
ATOM 733 C CA . GLN A 1 93 ? 5.587 7.929 -14.270 1.00 97.06 93 GLN A CA 1
ATOM 734 C C . GLN A 1 93 ? 7.079 7.566 -14.334 1.00 97.06 93 GLN A C 1
ATOM 736 O O . GLN A 1 93 ? 7.746 7.842 -15.332 1.00 97.06 93 GLN A O 1
ATOM 741 N N . SER A 1 94 ? 7.624 6.983 -13.263 1.00 96.88 94 SER A N 1
ATOM 742 C CA . SER A 1 94 ? 9.056 6.659 -13.196 1.00 96.88 94 SER A CA 1
ATOM 743 C C . SER A 1 94 ? 9.435 5.526 -14.151 1.00 96.88 94 SER A C 1
ATOM 745 O O . SER A 1 94 ? 10.442 5.628 -14.851 1.00 96.88 94 SER A O 1
ATOM 747 N N . LEU A 1 95 ? 8.609 4.484 -14.240 1.00 97.06 95 LEU A N 1
ATOM 748 C CA . LEU A 1 95 ? 8.812 3.363 -15.152 1.00 97.06 95 LEU A CA 1
ATOM 749 C C . LEU A 1 95 ? 8.683 3.784 -16.616 1.00 97.06 95 LEU A C 1
ATOM 751 O O . LEU A 1 95 ? 9.529 3.393 -17.413 1.00 97.06 95 LEU A O 1
ATOM 755 N N . GLY A 1 96 ? 7.707 4.626 -16.965 1.00 96.38 96 GLY A N 1
ATOM 756 C CA . GLY A 1 96 ? 7.547 5.134 -18.331 1.00 96.38 96 GLY A CA 1
ATOM 757 C C . GLY A 1 96 ? 8.764 5.932 -18.806 1.00 96.38 96 GLY A C 1
ATOM 758 O O . GLY A 1 96 ? 9.211 5.778 -19.939 1.00 96.38 96 GLY A O 1
ATOM 759 N N . GLN A 1 97 ? 9.379 6.725 -17.921 1.00 94.81 97 GLN A N 1
ATOM 760 C CA . GLN A 1 97 ? 10.637 7.411 -18.239 1.00 94.81 97 GLN A CA 1
ATOM 761 C C . GLN A 1 97 ? 11.785 6.420 -18.454 1.00 94.81 97 GLN A C 1
ATOM 763 O O . GLN A 1 97 ? 12.487 6.498 -19.463 1.00 94.81 97 GLN A O 1
ATOM 768 N N . ILE A 1 98 ? 11.952 5.470 -17.530 1.00 95.25 98 ILE A N 1
ATOM 769 C CA . ILE A 1 98 ? 13.012 4.455 -17.582 1.00 95.25 98 ILE A CA 1
ATOM 770 C C . ILE A 1 98 ? 12.884 3.579 -18.832 1.00 95.25 98 ILE A C 1
ATOM 772 O O . ILE A 1 98 ? 13.899 3.262 -19.445 1.00 95.25 98 ILE A O 1
ATOM 776 N N . GLN A 1 99 ? 11.662 3.228 -19.239 1.00 95.19 99 GLN A N 1
ATOM 777 C CA . GLN A 1 99 ? 11.376 2.374 -20.394 1.00 95.19 99 GLN A CA 1
ATOM 778 C C . GLN A 1 99 ? 12.078 2.856 -21.671 1.00 95.19 99 GLN A C 1
ATOM 780 O O . GLN A 1 99 ? 12.590 2.047 -22.439 1.00 95.19 99 GLN A O 1
ATOM 785 N N . THR A 1 100 ? 12.155 4.174 -21.872 1.00 93.19 100 THR A N 1
ATOM 786 C CA . THR A 1 100 ? 12.800 4.785 -23.050 1.00 93.19 100 THR A CA 1
ATOM 787 C C . THR A 1 100 ? 14.333 4.762 -23.008 1.00 93.19 100 THR A C 1
ATOM 789 O O . THR A 1 100 ? 14.983 5.112 -23.990 1.00 93.19 100 THR A O 1
ATOM 792 N N . MET A 1 101 ? 14.920 4.367 -21.875 1.00 93.38 101 MET A N 1
ATOM 793 C CA . MET A 1 101 ? 16.354 4.473 -21.578 1.00 93.38 101 MET A CA 1
ATOM 794 C C . MET A 1 101 ? 17.017 3.117 -21.310 1.00 93.38 101 MET A C 1
ATOM 796 O O . MET A 1 101 ? 18.198 3.074 -20.963 1.00 93.38 101 MET A O 1
ATOM 800 N N . VAL A 1 102 ? 16.274 2.017 -21.439 1.00 93.50 102 VAL A N 1
ATOM 801 C CA . VAL A 1 102 ? 16.754 0.654 -21.179 1.00 93.50 102 VAL A CA 1
ATOM 802 C C . VAL A 1 102 ? 16.717 -0.206 -22.448 1.00 93.50 102 VAL A C 1
ATOM 804 O O . VAL A 1 102 ? 16.017 0.134 -23.404 1.00 93.50 102 VAL A O 1
ATOM 807 N N . PRO A 1 103 ? 17.452 -1.333 -22.491 1.00 95.00 103 PRO A N 1
ATOM 808 C CA . PRO A 1 103 ? 17.387 -2.268 -23.611 1.00 95.00 103 PRO A CA 1
ATOM 809 C C . PRO A 1 103 ? 15.967 -2.784 -23.873 1.00 95.00 103 PRO A C 1
ATOM 811 O O . PRO A 1 103 ? 15.181 -2.959 -22.945 1.00 95.00 103 PRO A O 1
ATOM 814 N N . THR A 1 104 ? 15.666 -3.110 -25.132 1.00 94.88 104 THR A N 1
ATOM 815 C CA . THR A 1 104 ? 14.318 -3.478 -25.605 1.00 94.88 104 THR A CA 1
ATOM 816 C C . THR A 1 104 ? 13.653 -4.595 -24.798 1.00 94.88 104 THR A C 1
ATOM 818 O O . THR A 1 104 ? 12.467 -4.502 -24.502 1.00 94.88 104 THR A O 1
ATOM 821 N N . MET A 1 105 ? 14.406 -5.624 -24.398 1.00 95.06 105 MET A N 1
ATOM 822 C CA . MET A 1 105 ? 13.870 -6.721 -23.581 1.00 95.06 105 MET A CA 1
ATOM 823 C C . MET A 1 105 ? 13.364 -6.228 -22.220 1.00 95.06 105 MET A C 1
ATOM 825 O O . MET A 1 105 ? 12.259 -6.569 -21.808 1.00 95.06 105 MET A O 1
ATOM 829 N N . LEU A 1 106 ? 14.137 -5.362 -21.561 1.00 95.62 106 LEU A N 1
ATOM 830 C CA . LEU A 1 106 ? 13.758 -4.773 -20.280 1.00 95.62 106 LEU A CA 1
ATOM 831 C C . LEU A 1 106 ? 12.635 -3.741 -20.453 1.00 95.62 106 LEU A C 1
ATOM 833 O O . LEU A 1 106 ? 11.735 -3.659 -19.624 1.00 95.62 106 LEU A O 1
ATOM 837 N N . ALA A 1 107 ? 12.634 -2.992 -21.559 1.00 96.62 107 ALA A N 1
ATOM 838 C CA . ALA A 1 107 ? 11.555 -2.065 -21.896 1.00 96.62 107 ALA A CA 1
ATOM 839 C C . ALA A 1 107 ? 10.205 -2.783 -22.092 1.00 96.62 107 ALA A C 1
ATOM 841 O O . ALA A 1 107 ? 9.168 -2.255 -21.686 1.00 96.62 107 ALA A O 1
ATOM 842 N N . ALA A 1 108 ? 10.211 -3.986 -22.678 1.00 97.50 108 ALA A N 1
ATOM 843 C CA . ALA A 1 108 ? 9.018 -4.819 -22.828 1.00 97.50 108 ALA A CA 1
ATOM 844 C C . ALA A 1 108 ? 8.506 -5.328 -21.472 1.00 97.50 108 ALA A C 1
ATOM 846 O O . ALA A 1 108 ? 7.307 -5.254 -21.198 1.00 97.50 108 ALA A O 1
ATOM 847 N N . GLU A 1 109 ? 9.405 -5.769 -20.587 1.00 97.44 109 GLU A N 1
ATOM 848 C CA . GLU A 1 109 ? 9.025 -6.170 -19.229 1.00 97.44 109 GLU A CA 1
ATOM 849 C C . GLU A 1 109 ? 8.445 -4.999 -18.424 1.00 97.44 109 GLU A C 1
ATOM 851 O O . GLU A 1 109 ? 7.407 -5.149 -17.775 1.00 97.44 109 GLU A O 1
ATOM 856 N N . ILE A 1 110 ? 9.060 -3.816 -18.521 1.00 97.56 110 ILE A N 1
ATOM 857 C CA . ILE A 1 110 ? 8.538 -2.583 -17.922 1.00 97.56 110 ILE A CA 1
ATOM 858 C C . ILE A 1 110 ? 7.156 -2.240 -18.488 1.00 97.56 110 ILE A C 1
ATOM 860 O O . ILE A 1 110 ? 6.274 -1.872 -17.715 1.00 97.56 110 ILE A O 1
ATOM 864 N N . SER A 1 111 ? 6.936 -2.409 -19.797 1.00 98.12 111 SER A N 1
ATOM 865 C CA . SER A 1 111 ? 5.622 -2.192 -20.418 1.00 98.12 111 SER A CA 1
ATOM 866 C C . SER A 1 111 ? 4.552 -3.050 -19.754 1.00 98.12 111 SER A C 1
ATOM 868 O O . SER A 1 111 ? 3.537 -2.533 -19.305 1.00 98.12 111 SER A O 1
ATOM 870 N N . GLN A 1 112 ? 4.830 -4.345 -19.584 1.00 97.88 112 GLN A N 1
ATOM 871 C CA . GLN A 1 112 ? 3.900 -5.260 -18.929 1.00 97.88 112 GLN A CA 1
ATOM 872 C C . GLN A 1 112 ? 3.666 -4.890 -17.454 1.00 97.88 112 GLN A C 1
ATOM 874 O O . GLN A 1 112 ? 2.624 -5.214 -16.895 1.00 97.88 112 GLN A O 1
ATOM 879 N N . ILE A 1 113 ? 4.633 -4.269 -16.769 1.00 97.94 113 ILE A N 1
ATOM 880 C CA . ILE A 1 113 ? 4.423 -3.746 -15.407 1.00 97.94 113 ILE A CA 1
ATOM 881 C C . ILE A 1 113 ? 3.489 -2.536 -15.428 1.00 97.94 113 ILE A C 1
ATOM 883 O O . ILE A 1 113 ? 2.626 -2.430 -14.561 1.00 97.94 113 ILE A O 1
ATOM 887 N N . ILE A 1 114 ? 3.655 -1.632 -16.393 1.00 98.06 114 ILE A N 1
ATOM 888 C CA . ILE A 1 114 ? 2.789 -0.460 -16.563 1.00 98.06 114 ILE A CA 1
ATOM 889 C C . ILE A 1 114 ? 1.350 -0.891 -16.875 1.00 98.06 114 ILE A C 1
ATOM 891 O O . ILE A 1 114 ? 0.417 -0.366 -16.271 1.00 98.06 114 ILE A O 1
ATOM 895 N N . ASP A 1 115 ? 1.162 -1.897 -17.728 1.00 97.25 115 ASP A N 1
ATOM 896 C CA . ASP A 1 115 ? -0.165 -2.441 -18.030 1.00 97.25 115 ASP A CA 1
ATOM 897 C C . ASP A 1 115 ? -0.831 -3.042 -16.781 1.00 97.25 115 ASP A C 1
ATOM 899 O O . ASP A 1 115 ? -1.986 -2.733 -16.481 1.00 97.25 115 ASP A O 1
ATOM 903 N N . ASP A 1 116 ? -0.089 -3.820 -15.986 1.00 95.88 116 ASP A N 1
ATOM 904 C CA . ASP A 1 116 ? -0.578 -4.353 -14.708 1.00 95.88 116 ASP A CA 1
ATOM 905 C C . ASP A 1 116 ? -0.901 -3.236 -13.697 1.00 95.88 116 ASP A 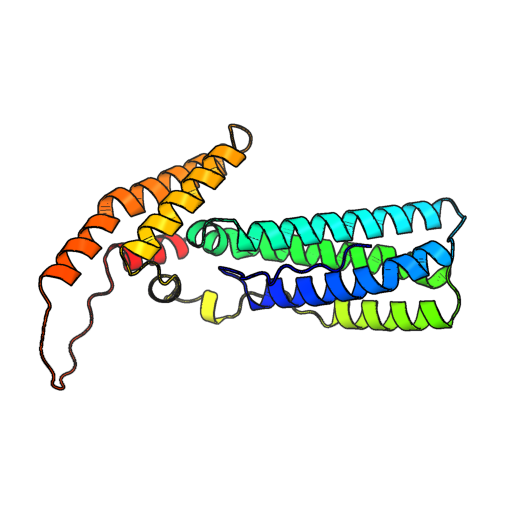C 1
ATOM 907 O O . ASP A 1 116 ? -1.892 -3.327 -12.970 1.00 95.88 116 ASP A O 1
ATOM 911 N N . LEU A 1 117 ? -0.090 -2.169 -13.643 1.00 95.75 117 LEU A N 1
ATOM 912 C CA . LEU A 1 117 ? -0.359 -0.991 -12.809 1.00 95.75 117 LEU A CA 1
ATOM 913 C C . LEU A 1 117 ? -1.687 -0.339 -13.204 1.00 95.75 117 LEU A C 1
ATOM 915 O O . LEU A 1 117 ? -2.478 0.003 -12.324 1.00 95.75 117 LEU A O 1
ATOM 919 N N . ASN A 1 118 ? -1.939 -0.194 -14.504 1.00 94.25 118 ASN A N 1
ATOM 920 C CA . ASN A 1 118 ? -3.151 0.419 -15.042 1.00 94.25 118 ASN A CA 1
ATOM 921 C C . ASN A 1 118 ? -4.392 -0.461 -14.851 1.00 94.25 118 ASN A C 1
ATOM 923 O O . ASN A 1 118 ? -5.475 0.060 -14.579 1.00 94.25 118 ASN A O 1
ATOM 927 N N . ALA A 1 119 ? -4.234 -1.784 -14.916 1.00 93.88 119 ALA A N 1
ATOM 928 C CA . ALA A 1 119 ? -5.297 -2.740 -14.616 1.00 93.88 119 ALA A CA 1
ATOM 929 C C . ALA A 1 119 ? -5.614 -2.834 -13.109 1.00 93.88 119 ALA A C 1
ATOM 931 O O . ALA A 1 119 ? -6.726 -3.214 -12.725 1.00 93.88 119 ALA A O 1
ATOM 932 N N . ALA A 1 120 ? -4.661 -2.485 -12.237 1.00 91.75 120 ALA A N 1
ATOM 933 C CA . ALA A 1 120 ? -4.840 -2.576 -10.795 1.00 91.75 120 ALA A CA 1
ATOM 934 C C . ALA A 1 120 ? -5.925 -1.612 -10.290 1.00 91.75 120 ALA A C 1
ATOM 936 O O . ALA A 1 120 ? -5.821 -0.380 -10.366 1.00 91.75 120 ALA A O 1
ATOM 937 N N . THR A 1 121 ? -6.961 -2.201 -9.696 1.00 87.62 121 THR A N 1
ATOM 938 C CA . THR A 1 121 ? -8.099 -1.478 -9.133 1.00 87.62 121 THR A CA 1
ATOM 939 C C . THR A 1 121 ? -7.918 -1.302 -7.626 1.00 87.62 121 THR A C 1
ATOM 941 O O . THR A 1 121 ? -7.881 -2.270 -6.871 1.00 87.62 121 THR A O 1
ATOM 944 N N . PHE A 1 122 ? -7.827 -0.048 -7.178 1.00 86.19 122 PHE A N 1
ATOM 945 C CA . PHE A 1 122 ? -7.769 0.314 -5.760 1.00 86.19 122 PHE A CA 1
ATOM 946 C C . PHE A 1 122 ? -9.110 0.893 -5.318 1.00 86.19 122 PHE A C 1
ATOM 948 O O . PHE A 1 122 ? -9.282 2.111 -5.307 1.00 86.19 122 PHE A O 1
ATOM 955 N N . MET A 1 123 ? -10.043 0.013 -4.972 1.00 80.94 123 MET A N 1
ATOM 956 C CA . MET A 1 123 ? -11.369 0.363 -4.464 1.00 80.94 123 MET A CA 1
ATOM 957 C C . MET A 1 123 ? -11.632 -0.409 -3.173 1.00 80.94 123 MET A C 1
ATOM 959 O O . MET A 1 123 ? -11.111 -1.513 -3.006 1.00 80.94 123 MET A O 1
ATOM 963 N N . LEU A 1 124 ? -12.416 0.172 -2.259 1.00 73.31 124 LEU A N 1
ATOM 964 C CA . LEU A 1 124 ? -13.010 -0.623 -1.186 1.00 73.31 124 LEU A CA 1
ATOM 965 C C . LEU A 1 124 ? -14.009 -1.573 -1.834 1.00 73.31 124 LEU A C 1
ATOM 967 O O . LEU A 1 124 ? -14.723 -1.185 -2.761 1.00 73.31 124 LEU A O 1
ATOM 971 N N . ASP A 1 125 ? -14.051 -2.816 -1.369 1.00 62.50 125 ASP A N 1
ATOM 972 C CA . ASP A 1 125 ? -15.102 -3.722 -1.806 1.00 62.50 125 ASP A CA 1
ATOM 973 C C . ASP A 1 125 ? -16.424 -3.076 -1.357 1.00 62.50 125 ASP A C 1
ATOM 975 O O . ASP A 1 125 ? -16.536 -2.712 -0.193 1.00 62.50 125 ASP A O 1
ATOM 979 N N . SER A 1 126 ? -17.430 -2.922 -2.226 1.00 50.66 126 SER A N 1
ATOM 980 C CA . SER A 1 126 ? -18.727 -2.274 -1.905 1.00 50.66 126 SER A CA 1
ATOM 981 C C . SER A 1 126 ? -19.459 -2.8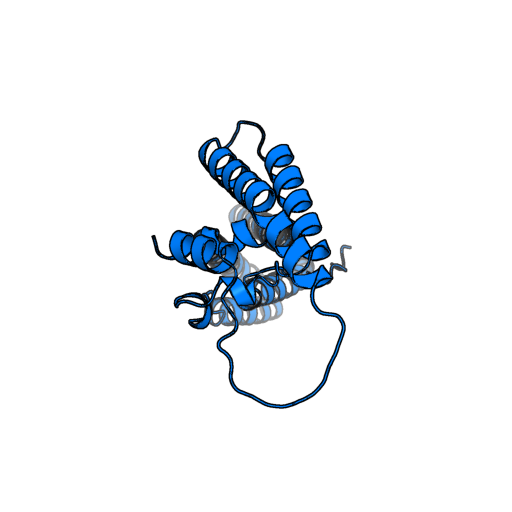90 -0.699 1.00 50.66 126 SER A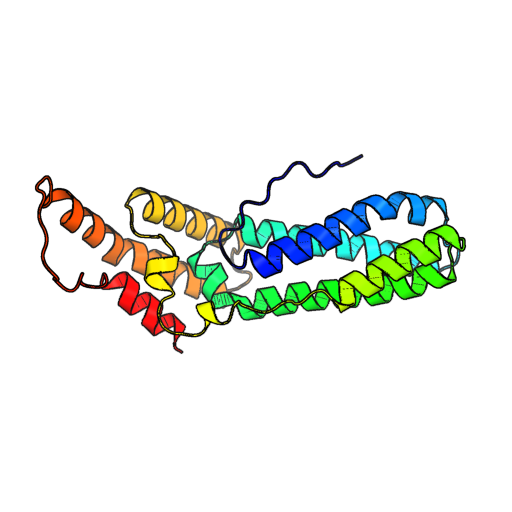 C 1
ATOM 983 O O . SER A 1 126 ? -20.398 -2.326 -0.149 1.00 50.66 126 SER A O 1
ATOM 985 N N . SER A 1 127 ? -18.980 -4.036 -0.218 1.00 47.31 127 SER A N 1
ATOM 986 C CA . SER A 1 127 ? -19.359 -4.625 1.061 1.00 47.31 127 SER A CA 1
ATOM 987 C C . SER A 1 127 ? -18.865 -3.845 2.303 1.00 47.31 127 SER A C 1
ATOM 989 O O . SER A 1 127 ? -19.304 -4.139 3.415 1.00 47.31 127 SER A O 1
ATOM 991 N N . ASP A 1 128 ? -17.974 -2.870 2.127 1.00 46.66 128 ASP A N 1
ATOM 992 C CA . ASP A 1 128 ? -17.456 -1.967 3.159 1.00 46.66 128 ASP A CA 1
ATOM 993 C C . ASP A 1 128 ? -18.232 -0.638 3.230 1.00 46.66 128 ASP A C 1
ATOM 995 O O . ASP A 1 128 ? -18.044 0.109 4.191 1.00 46.66 128 ASP A O 1
ATOM 999 N N . GLU A 1 129 ? -19.129 -0.352 2.276 1.00 46.47 129 GLU A N 1
ATOM 1000 C CA . GLU A 1 129 ? -19.865 0.921 2.233 1.00 46.47 129 GLU A CA 1
ATOM 1001 C C . GLU A 1 129 ? -21.201 0.897 2.988 1.00 46.47 129 GLU A C 1
ATOM 1003 O O . GLU A 1 129 ? -21.681 1.949 3.402 1.00 46.47 129 GLU A O 1
ATOM 1008 N N . GLU A 1 130 ? -21.790 -0.266 3.290 1.00 40.91 130 GLU A N 1
ATOM 1009 C CA . GLU A 1 130 ? -23.131 -0.288 3.886 1.00 40.91 130 GLU A CA 1
ATOM 1010 C C . GLU A 1 130 ? -23.260 -1.248 5.086 1.00 40.91 130 GLU A C 1
ATOM 1012 O O . GLU A 1 130 ? -23.253 -2.474 5.007 1.00 40.91 130 GLU A O 1
ATOM 1017 N N . ALA A 1 131 ? -23.416 -0.629 6.260 1.00 41.69 131 ALA A N 1
ATOM 1018 C CA . ALA A 1 131 ? -24.171 -1.121 7.416 1.00 41.69 131 ALA A CA 1
ATOM 1019 C C . ALA A 1 131 ? -23.702 -2.359 8.219 1.00 41.69 131 ALA A C 1
ATOM 1021 O O . ALA A 1 131 ? -24.373 -2.684 9.199 1.00 41.69 131 ALA A O 1
ATOM 1022 N N . VAL A 1 132 ? -22.553 -2.998 7.956 1.00 41.75 132 VAL A N 1
ATOM 1023 C CA . VAL A 1 132 ? -22.100 -4.158 8.777 1.00 41.75 132 VAL A CA 1
ATOM 1024 C C . VAL A 1 132 ? -20.609 -4.114 9.153 1.00 41.75 132 VAL A C 1
ATOM 1026 O O . VAL A 1 132 ? -19.956 -5.144 9.308 1.00 41.75 132 VAL A O 1
ATOM 1029 N N . ALA A 1 133 ? -20.032 -2.928 9.362 1.00 46.72 133 ALA A N 1
ATOM 1030 C CA . ALA A 1 133 ? -18.620 -2.813 9.756 1.00 46.72 133 ALA A CA 1
ATOM 1031 C C . ALA A 1 133 ? -18.304 -3.549 11.070 1.00 46.72 133 ALA A C 1
ATOM 1033 O O . ALA A 1 133 ? -17.218 -4.086 11.274 1.00 46.72 133 ALA A O 1
ATOM 1034 N N . ALA A 1 134 ? -19.267 -3.620 11.976 1.00 47.62 134 ALA A N 1
ATOM 1035 C CA . ALA A 1 134 ? -18.978 -4.017 13.332 1.00 47.62 134 ALA A CA 1
ATOM 1036 C C . ALA A 1 134 ? -18.867 -5.547 13.552 1.00 47.62 134 ALA A C 1
ATOM 1038 O O . ALA A 1 134 ? -17.856 -5.979 14.114 1.00 47.62 134 ALA A O 1
ATOM 1039 N N . PRO A 1 135 ? -19.759 -6.406 13.020 1.00 49.72 135 PRO A N 1
ATOM 1040 C CA . PRO A 1 135 ? -19.527 -7.857 13.012 1.00 49.72 135 PRO A CA 1
ATOM 1041 C C . PRO A 1 135 ? -18.258 -8.268 12.241 1.00 49.72 135 PRO A C 1
ATOM 1043 O O . PRO A 1 135 ? -17.594 -9.234 12.611 1.00 49.72 135 PRO A O 1
ATOM 1046 N N . ARG A 1 136 ? -17.874 -7.501 11.208 1.00 52.69 136 ARG A N 1
ATOM 1047 C CA . ARG A 1 136 ? -16.717 -7.772 10.326 1.00 52.69 136 ARG A CA 1
ATOM 1048 C C . ARG A 1 136 ? -15.369 -7.347 10.912 1.00 52.69 136 ARG A C 1
ATOM 1050 O O . ARG A 1 136 ? -14.299 -7.830 10.518 1.00 52.69 136 ARG A O 1
ATOM 1057 N N . LEU A 1 137 ? -15.386 -6.470 11.914 1.00 64.12 137 LEU A N 1
ATOM 1058 C CA . LEU A 1 137 ? -14.181 -6.094 12.642 1.00 64.12 137 LEU A CA 1
ATOM 1059 C C . LEU A 1 137 ? -13.631 -7.260 13.485 1.00 64.12 137 LEU A C 1
ATOM 1061 O O . LEU A 1 137 ? -12.434 -7.263 13.768 1.00 64.12 137 LEU A O 1
ATOM 1065 N N . HIS A 1 138 ? -14.429 -8.291 13.800 1.00 66.69 138 HIS A N 1
ATOM 1066 C CA . HIS A 1 138 ? -14.035 -9.421 14.663 1.00 66.69 138 HIS A CA 1
ATOM 1067 C C . HIS A 1 138 ? -13.410 -8.975 15.999 1.00 66.69 138 HIS A C 1
ATOM 1069 O O . HIS A 1 138 ? -12.617 -9.690 16.613 1.00 66.69 138 HIS A O 1
ATOM 1075 N N . ILE A 1 139 ? -13.780 -7.784 16.479 1.00 71.06 139 ILE A N 1
ATOM 1076 C CA . ILE A 1 139 ? -13.434 -7.288 17.816 1.00 71.06 139 ILE A CA 1
ATOM 1077 C C . ILE A 1 139 ? -14.552 -7.733 18.767 1.00 71.06 139 ILE A C 1
ATOM 1079 O O . ILE A 1 139 ? -15.229 -6.927 19.394 1.00 71.06 139 ILE A O 1
ATOM 1083 N N . THR A 1 140 ? -14.805 -9.040 18.787 1.00 71.75 140 THR A N 1
ATOM 1084 C CA . THR A 1 140 ? -15.953 -9.659 19.470 1.00 71.75 140 THR A CA 1
ATOM 1085 C C . THR A 1 140 ? -15.535 -10.596 20.598 1.00 71.75 140 THR A C 1
ATOM 1087 O O . THR A 1 140 ? -16.386 -11.111 21.307 1.00 71.75 140 THR A O 1
ATOM 1090 N N . SER A 1 141 ? -14.230 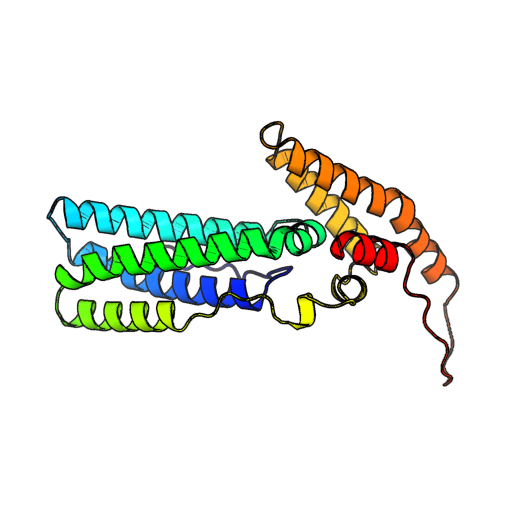-10.809 20.790 1.00 77.94 141 SER A N 1
ATOM 1091 C CA . SER A 1 141 ? -13.689 -11.586 21.907 1.00 77.94 141 SER A CA 1
ATOM 1092 C C . SER A 1 141 ? -12.854 -10.706 22.841 1.00 77.94 141 SER A C 1
ATOM 1094 O O . SER A 1 141 ? -12.203 -9.763 22.367 1.00 77.94 141 SER A O 1
ATOM 1096 N N . PRO A 1 142 ? -12.756 -11.049 24.139 1.00 80.31 142 PRO A N 1
ATOM 1097 C CA . PRO A 1 142 ? -11.864 -10.366 25.080 1.00 80.31 142 PRO A CA 1
ATOM 1098 C C . PRO A 1 142 ? -10.423 -10.253 24.566 1.00 80.31 142 PRO A C 1
ATOM 1100 O O . PRO A 1 142 ? -9.787 -9.199 24.649 1.00 80.31 142 PRO A O 1
ATOM 1103 N N . LYS A 1 143 ? -9.920 -11.324 23.938 1.00 84.69 143 LYS A N 1
ATOM 1104 C CA . LYS A 1 143 ? -8.588 -11.358 23.322 1.00 84.69 143 LYS A CA 1
ATOM 1105 C C . LYS A 1 143 ? -8.456 -10.344 22.182 1.00 84.69 143 LYS A C 1
ATOM 1107 O O . LYS A 1 143 ? -7.461 -9.620 22.135 1.00 84.69 143 LYS A O 1
ATOM 1112 N N . ALA A 1 144 ? -9.443 -10.257 21.289 1.00 83.19 144 ALA A N 1
ATOM 1113 C CA . ALA A 1 144 ? -9.432 -9.298 20.183 1.00 83.19 144 ALA A CA 1
ATOM 1114 C C . ALA A 1 144 ? -9.489 -7.842 20.682 1.00 83.19 144 ALA A C 1
ATOM 1116 O O . ALA A 1 144 ? -8.740 -6.996 20.193 1.00 83.19 144 ALA A O 1
ATOM 1117 N N . ILE A 1 145 ? -10.292 -7.562 21.714 1.00 84.25 145 ILE A N 1
ATOM 1118 C CA . ILE A 1 145 ? -10.369 -6.239 22.354 1.00 84.25 145 ILE A CA 1
ATOM 1119 C C . ILE A 1 145 ? -9.013 -5.844 22.956 1.00 84.25 145 ILE A C 1
ATOM 1121 O O . ILE A 1 145 ? -8.561 -4.714 22.769 1.00 84.25 145 ILE A O 1
ATOM 1125 N N .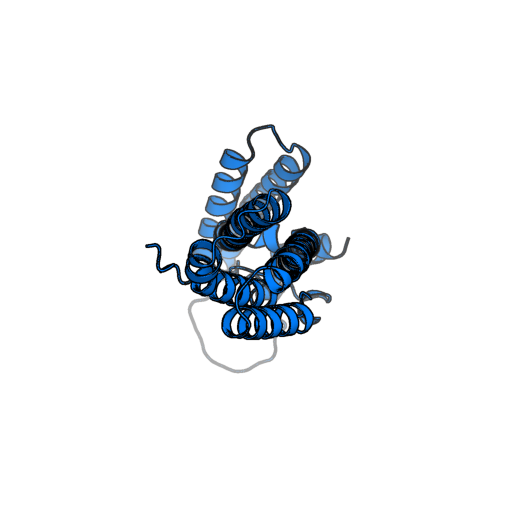 LEU A 1 146 ? -8.327 -6.761 23.649 1.00 88.81 146 LEU A N 1
ATOM 1126 C CA . LEU A 1 146 ? -6.995 -6.501 24.214 1.00 88.81 146 LEU A CA 1
ATOM 1127 C C . LEU A 1 146 ? -5.938 -6.239 23.132 1.00 88.81 146 LEU A C 1
ATOM 1129 O O . LEU A 1 146 ? -5.114 -5.331 23.286 1.00 88.81 146 LEU A O 1
ATOM 1133 N N . ILE A 1 147 ? -5.966 -6.999 22.033 1.00 88.88 147 ILE A N 1
ATOM 1134 C CA . ILE A 1 147 ? -5.082 -6.788 20.876 1.00 88.88 147 ILE A CA 1
ATOM 1135 C C . ILE A 1 147 ? -5.311 -5.398 20.276 1.00 88.88 147 ILE A C 1
ATOM 1137 O O . ILE A 1 147 ? -4.346 -4.684 19.982 1.00 88.88 147 ILE A O 1
ATOM 1141 N N . GLU A 1 148 ? -6.568 -4.985 20.140 1.00 90.19 148 GLU A N 1
ATOM 1142 C CA . GLU A 1 148 ? -6.904 -3.684 19.572 1.00 90.19 148 GLU A CA 1
ATOM 1143 C C . GLU A 1 148 ? -6.526 -2.534 20.517 1.00 90.19 148 GLU A C 1
ATOM 1145 O O . GLU A 1 148 ? -5.861 -1.587 20.092 1.00 90.19 148 GLU A O 1
ATOM 1150 N N . LYS A 1 149 ? -6.808 -2.655 21.825 1.00 91.88 149 LYS A N 1
ATOM 1151 C CA . LYS A 1 149 ? -6.342 -1.705 22.858 1.00 91.88 149 LYS A CA 1
ATOM 1152 C C . LYS A 1 149 ? -4.819 -1.520 22.794 1.00 91.88 149 LYS A C 1
ATOM 1154 O O . LYS A 1 149 ? -4.336 -0.390 22.869 1.00 91.88 149 LYS A O 1
ATOM 1159 N N . ARG A 1 150 ? -4.049 -2.606 22.637 1.00 94.06 150 ARG A N 1
ATOM 1160 C CA . ARG A 1 150 ? -2.580 -2.554 22.502 1.00 94.06 150 ARG A CA 1
ATOM 1161 C C . ARG A 1 150 ? -2.147 -1.882 21.196 1.00 94.06 150 ARG A C 1
ATOM 1163 O O . ARG A 1 150 ? -1.233 -1.061 21.223 1.00 94.06 150 ARG A O 1
ATOM 1170 N N . SER A 1 151 ? -2.811 -2.193 20.083 1.00 93.19 151 SER A N 1
ATOM 1171 C CA . SER A 1 151 ? -2.518 -1.594 18.772 1.00 93.19 151 SER A CA 1
ATOM 1172 C C . SER A 1 151 ? -2.756 -0.079 18.775 1.00 93.19 151 SER A C 1
ATOM 1174 O O . SER A 1 151 ? -1.912 0.673 18.292 1.00 93.19 151 SER A O 1
ATOM 1176 N N . ILE A 1 152 ? -3.852 0.384 19.390 1.00 93.69 152 ILE A N 1
ATOM 1177 C CA . ILE A 1 152 ? -4.166 1.815 19.534 1.00 93.69 152 ILE A CA 1
ATOM 1178 C C . ILE A 1 152 ? -3.126 2.531 20.404 1.00 93.69 152 ILE A C 1
ATOM 1180 O O . ILE A 1 152 ? -2.665 3.604 20.023 1.00 93.69 152 ILE A O 1
ATOM 1184 N N . LYS A 1 153 ? -2.715 1.940 21.537 1.00 95.25 153 LYS A N 1
ATOM 1185 C CA . LYS A 1 153 ? -1.654 2.507 22.392 1.00 95.25 153 LYS A CA 1
ATOM 1186 C C . LYS A 1 153 ? -0.337 2.660 21.629 1.00 95.25 153 LYS A C 1
ATOM 1188 O O . LYS A 1 153 ? 0.185 3.763 21.555 1.00 95.25 153 LYS A O 1
ATOM 1193 N N . LYS A 1 154 ? 0.115 1.601 20.946 1.00 94.88 154 LYS A N 1
ATOM 1194 C CA . LYS A 1 154 ? 1.331 1.646 20.115 1.00 94.88 154 LYS A CA 1
ATOM 1195 C C . LYS A 1 154 ? 1.251 2.737 19.040 1.00 94.88 154 LYS A C 1
ATOM 11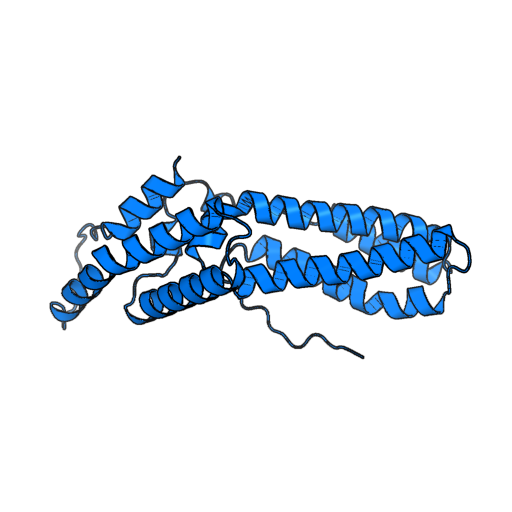97 O O . LYS A 1 154 ? 2.253 3.367 18.716 1.00 94.88 154 LYS A O 1
ATOM 1202 N N . LEU A 1 155 ? 0.070 2.953 18.458 1.00 93.19 155 LEU A N 1
ATOM 1203 C CA . LEU A 1 155 ? -0.130 4.002 17.461 1.00 93.19 155 LEU A CA 1
ATOM 1204 C C . LEU A 1 155 ? -0.119 5.409 18.079 1.00 93.19 155 LEU A C 1
ATOM 1206 O O . LEU A 1 155 ? 0.424 6.318 17.458 1.00 93.19 155 LEU A O 1
ATOM 1210 N N . LEU A 1 156 ? -0.664 5.590 19.285 1.00 94.12 156 LEU A N 1
ATOM 1211 C CA . LEU A 1 156 ? -0.562 6.845 20.039 1.00 94.12 156 LEU A CA 1
ATOM 1212 C C . LEU A 1 156 ? 0.899 7.198 20.344 1.00 94.12 156 LEU A C 1
ATOM 1214 O O . LEU A 1 156 ? 1.290 8.343 20.123 1.00 94.12 156 LEU A O 1
ATOM 1218 N N . ASP A 1 157 ? 1.698 6.214 20.761 1.00 93.69 157 ASP A N 1
ATOM 1219 C CA . ASP A 1 157 ? 3.124 6.402 21.053 1.00 93.69 157 ASP A CA 1
ATOM 1220 C C . ASP A 1 157 ? 3.893 6.851 19.799 1.00 93.69 157 ASP A C 1
ATOM 1222 O O . ASP A 1 157 ? 4.704 7.770 19.856 1.00 93.69 157 ASP A O 1
ATOM 1226 N N . LYS A 1 158 ? 3.582 6.258 18.633 1.00 91.56 158 LYS A N 1
ATOM 1227 C CA . LYS A 1 158 ? 4.190 6.634 17.343 1.00 91.56 158 LYS A CA 1
ATOM 1228 C C . LYS A 1 158 ? 3.783 8.025 16.846 1.00 91.56 158 LYS A C 1
ATOM 1230 O O . LYS A 1 158 ? 4.556 8.653 16.133 1.00 91.56 158 LYS A O 1
ATOM 1235 N N . VAL A 1 159 ? 2.559 8.475 17.131 1.00 90.62 159 VAL A N 1
ATOM 1236 C CA . VAL A 1 159 ? 2.051 9.773 16.646 1.00 90.62 159 VAL A CA 1
ATOM 1237 C C . VAL A 1 159 ? 2.639 10.943 17.440 1.00 90.62 159 VAL A C 1
ATOM 1239 O O . VAL A 1 159 ? 2.831 12.023 16.877 1.00 90.62 159 VAL A O 1
ATOM 1242 N N . GLY A 1 160 ? 2.943 10.756 18.728 1.00 85.19 160 GLY A N 1
ATOM 1243 C CA . GLY A 1 160 ? 3.448 11.840 19.574 1.00 85.19 160 GLY A CA 1
ATOM 1244 C C . GLY A 1 160 ? 2.482 13.032 19.589 1.00 85.19 160 GLY A C 1
ATOM 1245 O O . GLY A 1 160 ? 1.289 12.854 19.852 1.00 85.19 160 GLY A O 1
ATOM 1246 N N . ASP A 1 161 ? 2.981 14.234 19.292 1.00 87.06 161 ASP A N 1
ATOM 1247 C CA . ASP A 1 161 ? 2.188 15.472 19.158 1.00 87.06 161 ASP A CA 1
ATOM 1248 C C . ASP A 1 161 ? 2.106 15.995 17.711 1.00 87.06 161 ASP A C 1
ATOM 1250 O O . ASP A 1 161 ? 1.627 17.098 17.469 1.00 87.06 161 ASP A O 1
ATOM 1254 N N . THR A 1 162 ? 2.527 15.186 16.734 1.00 90.19 162 THR A N 1
ATOM 1255 C CA . THR A 1 162 ? 2.602 15.592 15.315 1.00 90.19 162 THR A CA 1
ATOM 1256 C C . THR A 1 162 ? 1.242 15.688 14.622 1.00 90.19 162 THR A C 1
ATOM 1258 O O . THR A 1 162 ? 1.088 16.443 13.668 1.00 90.19 162 THR A O 1
ATOM 1261 N N . ASP A 1 163 ? 0.249 14.933 15.099 1.00 90.31 163 ASP A N 1
ATOM 1262 C CA . ASP A 1 163 ? -1.093 14.879 14.517 1.00 90.31 163 ASP A CA 1
ATOM 1263 C C . ASP A 1 163 ? -2.154 14.881 15.637 1.00 90.31 163 ASP A C 1
ATOM 1265 O O . ASP A 1 163 ? -2.546 13.821 16.153 1.00 90.31 163 ASP A O 1
ATOM 1269 N N . PRO A 1 164 ? -2.612 16.073 16.070 1.00 90.50 164 PRO A N 1
ATOM 1270 C CA . PRO A 1 164 ? -3.556 16.196 17.177 1.00 90.50 164 PRO A CA 1
ATOM 1271 C C . PRO A 1 164 ? -4.926 15.592 16.846 1.00 90.50 164 PRO A C 1
ATOM 1273 O O . PRO A 1 164 ? -5.602 15.083 17.745 1.00 90.50 164 PRO A O 1
ATOM 1276 N N . THR A 1 165 ? -5.336 15.599 15.576 1.00 89.25 165 THR A N 1
ATOM 1277 C CA . THR A 1 165 ? -6.616 15.033 15.125 1.00 89.25 165 THR A CA 1
ATOM 1278 C C . THR A 1 165 ? -6.596 13.516 15.233 1.00 89.25 165 THR A C 1
ATOM 1280 O O . THR A 1 165 ? -7.449 12.928 15.904 1.00 89.25 165 THR A O 1
ATOM 1283 N N . LYS A 1 166 ? -5.563 12.869 14.686 1.00 89.56 166 LYS A N 1
ATOM 1284 C CA . LYS A 1 166 ? -5.355 11.426 14.841 1.00 89.56 166 LYS A CA 1
ATOM 1285 C C . LYS A 1 166 ? -5.253 11.026 16.306 1.00 89.56 166 LYS A C 1
ATOM 1287 O O . LYS A 1 166 ? -5.868 10.043 16.716 1.00 89.56 166 LYS A O 1
ATOM 1292 N N . LYS A 1 167 ? -4.548 11.807 17.127 1.00 93.06 167 LYS A N 1
ATOM 1293 C CA . LYS A 1 167 ? -4.442 11.561 18.573 1.00 93.06 167 LYS A CA 1
ATOM 1294 C C . LYS A 1 167 ? -5.808 11.598 19.267 1.00 93.06 167 LYS A C 1
ATOM 1296 O O . LYS A 1 167 ? -6.084 10.721 20.087 1.00 93.06 167 LYS A O 1
ATOM 1301 N N . LYS A 1 168 ? -6.675 12.564 18.933 1.00 90.94 168 LYS A N 1
ATOM 1302 C CA . LYS A 1 168 ? -8.054 12.648 19.457 1.00 90.94 168 LYS A CA 1
ATOM 1303 C C . LYS A 1 168 ? -8.875 11.412 19.084 1.00 90.94 168 LYS A C 1
ATOM 1305 O O . LYS A 1 168 ? -9.465 10.797 19.970 1.00 90.94 168 LYS A O 1
ATOM 1310 N N . ILE A 1 169 ? -8.841 11.005 17.816 1.00 89.56 169 ILE A N 1
ATOM 1311 C CA . ILE A 1 169 ? -9.561 9.822 17.318 1.00 89.56 169 ILE A CA 1
ATOM 1312 C C . ILE A 1 169 ? -9.102 8.550 18.047 1.00 89.56 169 ILE A C 1
ATOM 1314 O O . ILE A 1 169 ? -9.918 7.780 18.551 1.00 89.56 169 ILE A O 1
ATOM 1318 N N . LEU A 1 170 ? -7.790 8.342 18.176 1.00 91.62 170 LEU A N 1
ATOM 1319 C CA . LEU A 1 170 ? -7.239 7.159 18.842 1.00 91.62 170 LEU A CA 1
ATOM 1320 C C . LEU A 1 170 ? -7.564 7.118 20.340 1.00 91.62 170 LEU A C 1
ATOM 1322 O O . LEU A 1 170 ? -7.907 6.058 20.867 1.00 91.62 170 LEU A O 1
ATOM 1326 N N . LYS A 1 171 ? -7.503 8.265 21.030 1.00 93.88 171 LYS A N 1
ATOM 1327 C CA . LYS A 1 171 ? -7.948 8.375 22.430 1.00 93.88 171 LYS A CA 1
ATOM 1328 C C . LYS A 1 171 ? -9.424 8.009 22.570 1.00 93.88 171 LYS A C 1
ATOM 1330 O O . LYS A 1 171 ? -9.785 7.309 23.515 1.00 93.88 171 LYS A O 1
ATOM 1335 N N . TYR A 1 172 ? -10.251 8.438 21.622 1.00 89.94 172 TYR A N 1
ATOM 1336 C CA . TYR A 1 172 ? -11.672 8.125 21.609 1.00 89.94 172 TYR A CA 1
ATOM 1337 C C . TYR A 1 172 ? -11.940 6.630 21.386 1.00 89.94 172 TYR A C 1
ATOM 1339 O O . TYR A 1 172 ? -12.664 6.025 22.174 1.00 89.94 172 TYR A O 1
ATOM 1347 N N . PHE A 1 173 ? -11.280 5.979 20.422 1.00 88.94 173 PHE A N 1
ATOM 1348 C CA . PHE A 1 173 ? -11.384 4.521 20.268 1.00 88.94 173 PHE A CA 1
ATOM 1349 C C . PHE A 1 173 ? -10.936 3.762 21.518 1.00 88.94 173 PHE A C 1
ATOM 1351 O O . PHE A 1 173 ? -11.596 2.812 21.941 1.00 88.94 173 PHE A O 1
ATOM 1358 N N . LEU A 1 174 ? -9.848 4.202 22.159 1.00 91.69 174 LEU A N 1
ATOM 1359 C CA . LEU A 1 174 ? -9.391 3.600 23.408 1.00 91.69 174 LEU A CA 1
ATOM 1360 C C . LEU A 1 174 ? -10.429 3.752 24.530 1.00 91.69 174 LEU A C 1
ATOM 1362 O O . LEU A 1 174 ? -10.608 2.819 25.313 1.00 91.69 174 LEU A O 1
ATOM 1366 N N . TYR A 1 175 ? -11.111 4.898 24.608 1.00 89.81 175 TYR A N 1
ATOM 1367 C CA . TYR A 1 175 ? -12.222 5.119 25.537 1.00 89.81 175 TYR A CA 1
ATOM 1368 C C . TYR A 1 175 ? -13.383 4.157 25.267 1.00 89.81 175 TYR A C 1
ATOM 1370 O O . TYR A 1 175 ? -13.830 3.491 26.200 1.00 89.81 175 TYR A O 1
ATOM 1378 N N . LEU A 1 176 ? -13.819 4.015 24.011 1.00 83.88 176 LEU A N 1
ATOM 1379 C CA . LEU A 1 176 ? -14.923 3.118 23.649 1.00 83.88 176 LEU A CA 1
ATOM 1380 C C . LEU A 1 176 ? -14.627 1.665 24.035 1.00 83.88 176 LEU A C 1
ATOM 1382 O O . LEU A 1 176 ? -15.445 1.017 24.685 1.00 83.88 176 LEU A O 1
ATOM 1386 N N . LEU A 1 177 ? -13.425 1.173 23.720 1.00 86.06 177 LEU A N 1
ATOM 1387 C CA . LEU A 1 177 ? -13.022 -0.188 24.080 1.00 86.06 177 LEU A CA 1
ATOM 1388 C C . LEU A 1 177 ? -12.889 -0.393 25.596 1.00 86.06 177 LEU A C 1
ATOM 1390 O O . LEU A 1 177 ? -13.002 -1.522 26.065 1.00 86.06 177 LEU A O 1
ATOM 1394 N N . LYS A 1 178 ? -12.591 0.653 26.378 1.00 87.62 178 LYS A N 1
ATOM 1395 C CA . LYS A 1 178 ? -12.568 0.570 27.848 1.00 87.62 178 LYS A CA 1
ATOM 1396 C C . LYS A 1 178 ? -13.976 0.546 28.424 1.00 87.62 178 LYS A C 1
ATOM 1398 O O . LYS A 1 178 ? -14.273 -0.339 29.202 1.00 87.62 178 LYS A O 1
ATOM 1403 N N . LYS A 1 179 ? -14.824 1.492 28.021 1.00 83.56 179 LYS A N 1
ATOM 1404 C CA . LYS A 1 179 ? -16.163 1.662 28.593 1.00 83.56 179 LYS A CA 1
ATOM 1405 C C . LYS A 1 179 ? -17.078 0.480 28.308 1.00 83.56 179 LYS A C 1
ATOM 1407 O O . LYS A 1 179 ? -17.866 0.101 29.159 1.00 83.56 179 LYS A O 1
ATOM 1412 N N . TYR A 1 180 ? -16.994 -0.055 27.099 1.00 77.62 180 TYR A N 1
ATOM 1413 C CA . TYR A 1 180 ? -17.947 -1.053 26.645 1.00 77.62 180 TYR A CA 1
ATOM 1414 C C . TYR A 1 180 ? -17.309 -2.426 26.415 1.00 77.62 180 TYR A C 1
ATOM 1416 O O . TYR A 1 180 ? -18.025 -3.412 26.313 1.00 77.62 180 TYR A O 1
ATOM 1424 N N . GLY A 1 181 ? -15.976 -2.523 26.332 1.00 72.44 181 GLY A N 1
ATOM 1425 C CA . GLY A 1 181 ? -15.306 -3.808 26.102 1.00 72.44 181 GLY A CA 1
ATOM 1426 C C . GLY A 1 181 ? -15.485 -4.808 27.246 1.00 72.44 181 GLY A C 1
ATOM 1427 O O . GLY A 1 181 ? -15.368 -6.004 27.005 1.00 72.44 181 GLY A O 1
ATOM 1428 N N . ASP A 1 182 ? -15.801 -4.327 28.449 1.00 68.12 182 ASP A N 1
ATOM 1429 C CA . ASP A 1 182 ? -16.063 -5.166 29.621 1.00 68.12 182 ASP A CA 1
ATOM 1430 C C . ASP A 1 182 ? -17.499 -5.734 29.602 1.00 68.12 182 ASP A C 1
ATOM 1432 O O . ASP A 1 182 ? -17.720 -6.827 30.101 1.00 68.12 182 ASP A O 1
ATOM 1436 N N . LEU A 1 183 ? -18.444 -5.097 28.895 1.00 64.38 183 LEU A N 1
ATOM 1437 C CA . LEU A 1 183 ? -19.802 -5.637 28.684 1.00 64.38 183 LEU A CA 1
ATOM 1438 C C . LEU A 1 183 ? -19.793 -6.927 27.840 1.00 64.38 183 LEU A C 1
ATOM 1440 O O . LEU A 1 183 ? -20.680 -7.761 27.960 1.00 64.38 183 LEU A O 1
ATOM 1444 N N . ILE A 1 184 ? -18.758 -7.120 27.014 1.00 58.75 184 ILE A N 1
ATOM 1445 C CA . ILE A 1 184 ? -18.532 -8.367 26.262 1.00 58.75 184 ILE A CA 1
ATOM 1446 C C . ILE A 1 184 ? -18.030 -9.489 27.194 1.00 58.75 184 ILE A C 1
ATOM 1448 O O . ILE A 1 184 ? -18.174 -10.666 26.869 1.00 58.75 184 ILE A O 1
ATOM 1452 N N . MET A 1 185 ? -17.438 -9.150 28.350 1.00 54.06 185 MET A N 1
ATOM 1453 C CA . MET A 1 185 ? -17.002 -10.138 29.347 1.00 54.06 185 MET A CA 1
ATOM 1454 C C . MET A 1 185 ? -18.195 -10.757 30.085 1.00 54.06 185 MET A C 1
ATOM 1456 O O . MET A 1 185 ? -18.158 -11.951 30.362 1.00 54.06 185 MET A O 1
ATOM 1460 N N . GLU A 1 186 ? -19.243 -9.979 30.376 1.00 48.41 186 GLU A N 1
ATOM 1461 C CA . GLU A 1 186 ? -20.418 -10.440 31.136 1.00 48.41 186 GLU A CA 1
ATOM 1462 C C . GLU A 1 186 ? -21.319 -11.379 30.308 1.00 48.41 186 GLU A C 1
ATOM 1464 O O . GLU A 1 186 ? -21.676 -12.454 30.787 1.00 48.41 186 GLU A O 1
ATOM 1469 N N . GLU A 1 187 ? -21.569 -11.083 29.024 1.00 52.00 187 GLU A N 1
ATOM 1470 C CA . GLU A 1 187 ? -22.399 -11.934 28.141 1.00 52.00 187 GLU A CA 1
ATOM 1471 C C . GLU A 1 187 ? -21.810 -13.335 27.861 1.00 52.00 187 GLU A C 1
ATOM 1473 O O . GLU A 1 187 ? -22.540 -14.250 27.483 1.00 52.00 187 GLU A O 1
ATOM 1478 N N . GLN A 1 188 ? -20.493 -13.529 28.003 1.00 50.56 188 GLN A N 1
ATOM 1479 C CA . GLN A 1 188 ? -19.832 -14.820 27.739 1.00 50.56 188 GLN A CA 1
ATOM 1480 C C . GLN A 1 188 ? -19.720 -15.710 28.988 1.00 50.56 188 GLN A C 1
ATOM 1482 O O . GLN A 1 188 ? -19.463 -16.906 28.856 1.00 50.56 188 GLN A O 1
ATOM 1487 N N . ILE A 1 189 ? -19.900 -15.150 30.189 1.00 50.88 189 ILE A N 1
ATOM 1488 C CA . ILE A 1 189 ? -19.849 -15.900 31.455 1.00 50.88 189 ILE A CA 1
ATOM 1489 C C . ILE A 1 189 ? -21.213 -16.538 31.764 1.00 50.88 189 ILE A C 1
ATOM 1491 O O . ILE A 1 189 ? -21.255 -17.627 32.331 1.00 50.88 189 ILE A O 1
ATOM 1495 N N . GLU A 1 190 ? -22.318 -15.928 31.324 1.00 43.06 190 GLU A N 1
ATOM 1496 C CA . GLU A 1 190 ? -23.675 -16.439 31.576 1.00 43.06 190 GLU A CA 1
ATOM 1497 C C . GLU A 1 190 ? -24.151 -17.540 30.614 1.00 43.06 190 GLU A C 1
ATOM 1499 O O . GLU A 1 190 ? -25.238 -18.074 30.817 1.00 43.06 190 GLU A O 1
ATOM 1504 N N . ASN A 1 191 ? -23.370 -17.940 29.600 1.00 48.34 191 ASN A N 1
ATOM 1505 C CA . ASN A 1 191 ? -23.830 -18.960 28.648 1.00 48.34 191 ASN A CA 1
ATOM 1506 C C . ASN A 1 191 ? -22.863 -20.141 28.412 1.00 48.34 191 ASN A C 1
ATOM 1508 O O . ASN A 1 191 ? -22.271 -20.263 27.335 1.00 48.34 191 ASN A O 1
ATOM 1512 N N . PRO A 1 192 ? -22.730 -21.073 29.376 1.00 43.16 192 PRO A N 1
ATOM 1513 C CA . PRO A 1 192 ? -22.294 -22.436 29.109 1.00 43.16 192 PRO A CA 1
ATOM 1514 C C . PRO A 1 192 ? -23.496 -23.414 29.032 1.00 43.16 192 PRO A C 1
ATOM 1516 O O . PRO A 1 192 ? -24.005 -23.841 30.066 1.00 43.16 192 PRO A O 1
ATOM 1519 N N . LYS A 1 193 ? -23.813 -23.869 27.798 1.00 40.81 193 LYS A N 1
ATOM 1520 C CA . LYS A 1 193 ? -24.775 -24.932 27.353 1.00 40.81 193 LYS A CA 1
ATOM 1521 C C . LYS A 1 193 ? -26.242 -24.469 27.173 1.00 40.81 193 LYS A C 1
ATOM 1523 O O . LYS A 1 193 ? -26.721 -23.685 27.970 1.00 40.81 193 LYS A O 1
ATOM 1528 N N . ALA A 1 194 ? -27.034 -24.908 26.182 1.00 40.75 194 ALA A N 1
ATOM 1529 C CA . ALA A 1 194 ? -27.073 -26.164 25.420 1.00 40.75 194 ALA A CA 1
ATOM 1530 C C . ALA A 1 194 ? -27.685 -25.998 23.998 1.00 40.75 194 ALA A C 1
ATOM 1532 O O . ALA A 1 194 ? -28.207 -24.944 23.645 1.00 40.75 194 ALA A O 1
ATOM 1533 N N . GLU A 1 195 ? -27.603 -27.065 23.198 1.00 42.97 195 GLU A N 1
ATOM 1534 C CA . GLU A 1 195 ? -28.209 -27.253 21.870 1.00 42.97 195 GLU A CA 1
ATOM 1535 C C . GLU A 1 195 ? -29.750 -27.126 21.888 1.00 42.97 195 GLU A C 1
ATOM 1537 O O . GLU A 1 195 ? -30.393 -27.777 22.704 1.00 42.97 195 GLU A O 1
ATOM 1542 N N . HIS A 1 196 ? -30.340 -26.309 21.003 1.00 36.03 196 HIS A N 1
ATOM 1543 C CA . HIS A 1 196 ? -31.342 -26.659 19.968 1.00 36.03 196 HIS A CA 1
ATOM 1544 C C . HIS A 1 196 ? -31.928 -25.373 19.340 1.00 36.03 196 HIS A C 1
ATOM 1546 O O . HIS A 1 196 ? -31.947 -24.307 19.946 1.00 36.03 196 HIS A O 1
ATOM 1552 N N . GLU A 1 197 ? -32.366 -25.520 18.091 1.00 40.81 197 GLU A N 1
ATOM 1553 C CA . GLU A 1 197 ? -33.038 -24.595 17.167 1.00 40.81 197 GLU A CA 1
ATOM 1554 C C . GLU A 1 197 ? -33.943 -23.498 17.756 1.00 40.81 197 GLU A C 1
ATOM 1556 O O . GLU A 1 197 ? -34.728 -23.717 18.673 1.00 40.81 197 GLU A O 1
ATOM 1561 N N . GLY A 1 198 ? -33.937 -22.338 17.093 1.00 30.84 198 GLY A N 1
ATOM 1562 C CA . GLY A 1 198 ? -34.967 -21.315 17.259 1.00 30.84 198 GLY A CA 1
ATOM 1563 C C . GLY A 1 198 ? -34.448 -19.906 17.003 1.00 30.84 198 GLY A C 1
ATOM 1564 O O . GLY A 1 198 ? -33.599 -19.398 17.727 1.00 30.84 198 GLY A O 1
ATOM 1565 N N . SER A 1 199 ? -34.968 -19.273 15.954 1.00 49.06 199 SER A N 1
ATOM 1566 C CA . SER A 1 199 ? -34.775 -17.863 15.605 1.00 49.06 199 SER A CA 1
ATOM 1567 C C . SER A 1 199 ? -34.930 -16.933 16.815 1.00 49.06 199 SER A C 1
ATOM 1569 O O . SER A 1 199 ? -36.048 -16.671 17.251 1.00 49.06 199 SER A O 1
ATOM 1571 N N . VAL A 1 200 ? -33.828 -16.351 17.291 1.00 33.28 200 VAL A N 1
ATOM 1572 C CA . VAL A 1 200 ? -33.850 -15.172 18.165 1.00 33.28 200 VAL A CA 1
ATOM 1573 C C . VAL A 1 200 ? -32.793 -14.199 17.662 1.00 33.28 200 VAL A C 1
ATOM 1575 O O . VAL A 1 200 ? -31.618 -14.543 17.514 1.00 33.28 200 VAL A O 1
ATOM 1578 N N . ALA A 1 201 ? -33.244 -12.988 17.340 1.00 43.62 201 ALA A N 1
ATOM 1579 C CA . ALA A 1 201 ? -32.421 -11.871 16.915 1.00 43.62 201 ALA A CA 1
ATOM 1580 C C . ALA A 1 201 ? -31.267 -11.674 17.907 1.00 43.62 201 ALA A C 1
ATOM 1582 O O . ALA A 1 201 ? -31.472 -11.217 19.029 1.00 43.62 201 ALA A O 1
ATOM 1583 N N . ARG A 1 202 ? -30.046 -12.039 17.495 1.00 42.00 202 ARG A N 1
ATOM 1584 C CA . ARG A 1 202 ? -28.844 -11.768 18.285 1.00 42.00 202 ARG A CA 1
ATOM 1585 C C . ARG A 1 202 ? -28.671 -10.259 18.333 1.00 42.00 202 ARG A C 1
ATOM 1587 O O . ARG A 1 202 ? -28.342 -9.631 17.324 1.00 42.00 202 ARG A O 1
ATOM 1594 N N . THR A 1 203 ? -28.937 -9.698 19.503 1.00 41.12 203 THR A N 1
ATOM 1595 C CA . THR A 1 203 ? -28.646 -8.321 19.880 1.00 41.12 203 THR A CA 1
ATOM 1596 C C . THR A 1 203 ? -27.257 -7.958 19.378 1.00 41.12 203 THR A C 1
ATOM 1598 O O . THR A 1 203 ? -26.236 -8.515 19.774 1.00 41.12 203 THR A O 1
ATOM 1601 N N . THR A 1 204 ? -27.221 -7.044 18.415 1.00 43.34 204 THR A N 1
ATOM 1602 C CA . THR A 1 204 ? -25.969 -6.476 17.934 1.00 43.34 204 THR A CA 1
ATOM 1603 C C . THR A 1 204 ? -25.396 -5.677 19.097 1.00 43.34 204 THR A C 1
ATOM 1605 O O . THR A 1 204 ? -25.986 -4.670 19.479 1.00 43.34 204 THR A O 1
ATOM 1608 N N . LEU A 1 205 ? -24.298 -6.161 19.690 1.00 54.22 205 LEU A N 1
ATOM 1609 C CA . LEU A 1 205 ? -23.556 -5.516 20.781 1.00 54.22 205 LEU A CA 1
ATOM 1610 C C . LEU A 1 205 ? -23.620 -3.975 20.682 1.00 54.22 205 LEU A C 1
ATOM 1612 O O . LEU A 1 205 ? -23.313 -3.438 19.612 1.00 54.22 205 LEU A O 1
ATOM 1616 N N . PRO A 1 206 ? -23.929 -3.236 21.765 1.00 55.50 206 PRO A N 1
ATOM 1617 C CA . PRO A 1 206 ? -24.025 -1.772 21.744 1.00 55.50 206 PRO A CA 1
ATOM 1618 C C . PRO A 1 206 ? -22.780 -1.080 21.168 1.00 55.50 206 PRO A C 1
ATOM 1620 O O . PRO A 1 206 ? -22.889 -0.062 20.493 1.00 55.50 206 PRO A O 1
ATOM 1623 N N . ILE A 1 207 ? -21.592 -1.670 21.356 1.00 52.88 207 ILE A N 1
ATOM 1624 C CA . ILE A 1 207 ? -20.329 -1.216 20.745 1.00 52.88 207 ILE A CA 1
ATOM 1625 C C . ILE A 1 207 ? -20.387 -1.277 19.234 1.00 52.88 207 ILE A C 1
ATOM 1627 O O . ILE A 1 207 ? -19.932 -0.363 18.556 1.00 52.88 207 ILE A O 1
ATOM 1631 N N . LEU A 1 208 ? -20.896 -2.386 18.715 1.00 51.06 208 LEU A N 1
ATOM 1632 C CA . LEU A 1 208 ? -20.910 -2.655 17.298 1.00 51.06 208 LEU A CA 1
ATOM 1633 C C . LEU A 1 208 ? -21.900 -1.723 16.599 1.00 51.06 208 LEU A C 1
ATOM 1635 O O . LEU A 1 208 ? -21.558 -1.123 15.584 1.00 51.06 208 LEU A O 1
ATOM 1639 N N . LEU A 1 209 ? -23.066 -1.504 17.206 1.00 52.69 209 LEU A N 1
ATOM 1640 C CA . LEU A 1 209 ? -24.035 -0.517 16.739 1.00 52.69 209 LEU A CA 1
ATOM 1641 C C . LEU A 1 209 ? -23.478 0.917 16.824 1.00 52.69 209 LEU A C 1
ATOM 1643 O O . LEU A 1 209 ? -23.663 1.709 15.905 1.00 52.69 209 LEU A O 1
ATOM 1647 N N . TYR A 1 210 ? -22.744 1.252 17.889 1.00 54.28 210 TYR A N 1
ATOM 1648 C CA . TYR A 1 210 ? -22.186 2.591 18.090 1.00 54.28 210 TYR A CA 1
ATOM 1649 C C . TYR A 1 210 ? -20.994 2.892 17.167 1.00 54.28 210 TYR A C 1
ATOM 1651 O O . TYR A 1 210 ? -20.927 3.971 16.584 1.00 54.28 210 TYR A O 1
ATOM 1659 N N . ILE A 1 211 ? -20.087 1.930 16.967 1.00 52.69 211 ILE A N 1
ATOM 1660 C CA . ILE A 1 211 ? -18.996 2.021 15.984 1.00 52.69 211 ILE A CA 1
ATOM 1661 C C . ILE A 1 211 ? -19.570 2.068 14.564 1.00 52.69 211 ILE A C 1
ATOM 1663 O O . ILE A 1 211 ? -19.118 2.881 13.764 1.00 52.69 211 ILE A O 1
ATOM 1667 N N . ALA A 1 212 ? -20.598 1.268 14.258 1.00 52.56 212 ALA A N 1
ATOM 1668 C CA . ALA A 1 212 ? -21.287 1.331 12.970 1.00 52.56 212 ALA A CA 1
ATOM 1669 C C . ALA A 1 212 ? -21.971 2.690 12.742 1.00 52.56 212 ALA A C 1
ATOM 1671 O O . ALA A 1 212 ? -21.925 3.204 11.633 1.00 52.56 212 ALA A O 1
ATOM 1672 N N . ASN A 1 213 ? -22.561 3.304 13.773 1.00 52.06 213 ASN A N 1
ATOM 1673 C CA . ASN A 1 213 ? -23.161 4.639 13.669 1.00 52.06 213 ASN A CA 1
ATOM 1674 C C . ASN A 1 213 ? -22.118 5.761 13.535 1.00 52.06 213 ASN A C 1
ATOM 1676 O O . ASN A 1 213 ? -22.389 6.760 12.876 1.00 52.06 213 ASN A O 1
ATOM 1680 N N . LEU A 1 214 ? -20.929 5.602 14.123 1.00 50.81 214 LEU A N 1
ATOM 1681 C CA . LEU A 1 214 ? -19.796 6.517 13.933 1.00 50.81 214 LEU A CA 1
ATOM 1682 C C . LEU A 1 214 ? -19.185 6.428 12.531 1.00 50.81 214 LEU A C 1
ATOM 1684 O O . LEU A 1 214 ? -18.663 7.424 12.054 1.00 50.81 214 LEU A O 1
ATOM 1688 N N . LEU A 1 215 ? -19.256 5.261 11.888 1.00 49.94 215 LEU A N 1
ATOM 1689 C CA . LEU A 1 215 ? -18.793 5.036 10.514 1.00 49.94 215 LEU A CA 1
ATOM 1690 C C . LEU A 1 215 ? -19.770 5.546 9.439 1.00 49.94 215 LEU A C 1
ATOM 1692 O O . LEU A 1 215 ? -19.428 5.531 8.265 1.00 49.94 215 LEU A O 1
ATOM 1696 N N . LYS A 1 216 ? -20.980 5.973 9.826 1.00 44.97 216 LYS A N 1
ATOM 1697 C CA . LYS A 1 216 ? -22.032 6.491 8.928 1.00 44.97 216 LYS A CA 1
ATOM 1698 C C . LYS A 1 216 ? -22.039 8.025 8.788 1.00 44.97 216 LYS A C 1
ATOM 1700 O O . LYS A 1 216 ? -22.950 8.555 8.157 1.00 44.97 216 LYS A O 1
ATOM 1705 N N . LYS A 1 217 ? -21.109 8.738 9.428 1.00 37.91 217 LYS A N 1
ATOM 1706 C CA . LYS A 1 217 ? -20.973 10.205 9.382 1.00 37.91 217 LYS A CA 1
ATOM 1707 C C . LYS A 1 217 ? -19.629 10.587 8.793 1.00 37.91 217 LYS A C 1
ATOM 1709 O O . LYS A 1 217 ? -19.595 11.643 8.132 1.00 37.91 217 LYS A O 1
#